Protein AF-A0A561VCL6-F1 (afdb_monomer_lite)

Organism: Actinoplanes teichomyceticus (NCBI:txid1867)

pLDDT: mean 82.69, std 15.01, range [28.58, 97.75]

Foldseek 3Di:
DALVVVLVVVPDDDLQLSLLLLVLVLCQPVLLVQLLQVVVCLQVVLQDNDWRKDAFDDDPPPHAGIFTDDVNQTAEGEHEDEADDQDPCRLQVVVLVRLQVSCVPPPVPRLRSHEYEYEYAPVCQVVVVVSNCVRQVWDWD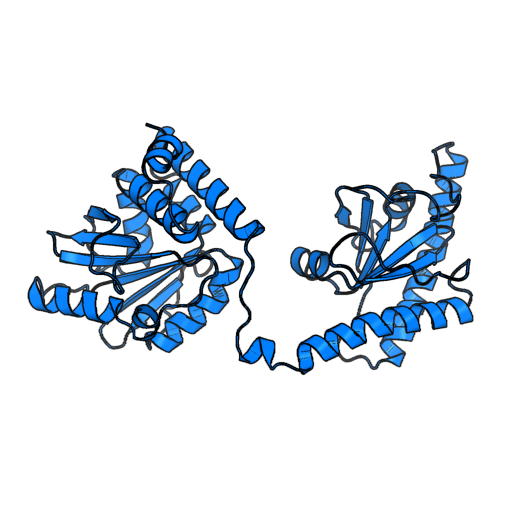PHPCCPAKTWTAHPVGHIYIYGYLVSSLVSRLVRDDPSSVNSSVVSSVSRVVCNVPDDHDADPCRVPDPPVVVVVVLVQVLLVVLLVVLVVVCQFVDRWDLDAPPPPPWGHTWTHFLNDTWGWTQDPPCCVVPVQARTKTWDLAQLQLCCQLCVVQCWDDDPRHIMGHQDADPPDDSVRRSVVSSVVSSVRNNSSNVSLVVCVVVVHDRPDPPDPPDDDPDD

Radius of gyration: 27.13 Å; chains: 1; bounding box: 69×39×72 Å

Sequence (363 aa):
MPLLARLAAHTGGPQEKTGTDALGLVLEDPDAARAFTAALRTGFPELPEEIRFVTQRGSEGTRPDVLGLHHDREVLVVEGKFWAGLTEAQADGGYLRRLEREHRLRDPGHRCPGVLLWVCPPRRATQLWREVLRLSGAQEMPAADAVTWRFARTGAGQGVALVSWPALCATLEPAGGRELAEDVRQLKHFVDAVDRNAFVPWTVEQITDQETPRRQHELYRLTADVRERAQRRGVLDRAGKNAPSRAGSAVGCVVHLGGHWTAFQVSPALQAEYGVSPWWLRWWRGAGVAREALRRHGLVELRDGCAVPVPLRAGATRDQVIEETVEWFAGLAPLLRAARAERARRGAAVADDEDAETDRAGD

Secondary structure (DSSP, 8-state):
--HHHHHHTT-SS-HHHHHHHHHHHHTTSHHHHHHHHHHHHTT-TTS-S--EEEES-S-TTS--SEEEEETTEEEEEEEE-SSSPPPHHHHTTHHHHHHHHHHHHH-TT-S---EEEEEE-HHHHHHHHHHHHHHHTPEEP--TTTTTEEEEE-TTS-EEEEEEHHHHHHHHTTSS-HHHHHHHHHHHHHHHHHHHH---PPPHHHHH-SHHHHHHHHHHHHHHHHHHHHHHTT-SSBPPP-----SSS-EEEEEEETTEEEEEEE-HHHHHHH-S-SEEEEESTTHHHHHHHHGGGT-EEETTEEEEEPP--TT--HHHHHHHHHHHHHHHHHHHHHHHHHHHHTT--------TTSS----

Structure (mmCIF, N/CA/C/O backbone):
data_AF-A0A561VCL6-F1
#
_entry.id   AF-A0A561VCL6-F1
#
loop_
_atom_site.group_PDB
_atom_site.id
_atom_site.type_symbol
_atom_site.label_atom_id
_atom_site.label_alt_id
_atom_site.label_comp_id
_atom_site.label_asym_id
_atom_site.label_entity_id
_atom_site.label_seq_id
_atom_site.pdbx_PDB_ins_code
_atom_site.Cartn_x
_atom_site.Cartn_y
_atom_site.Cartn_z
_atom_site.occupancy
_atom_site.B_iso_or_equiv
_atom_site.auth_seq_id
_atom_site.auth_comp_id
_atom_site.auth_asym_id
_atom_site.auth_atom_id
_atom_site.pdbx_PDB_model_num
ATOM 1 N N . MET A 1 1 ? 10.132 -1.541 30.685 1.00 51.72 1 MET A N 1
ATOM 2 C CA . MET A 1 1 ? 10.669 -2.880 30.328 1.00 51.72 1 MET A CA 1
ATOM 3 C C . MET A 1 1 ? 10.380 -3.080 28.845 1.00 51.72 1 MET A C 1
ATOM 5 O O . MET A 1 1 ? 9.213 -2.958 28.498 1.00 51.72 1 MET A O 1
ATOM 9 N N . PRO A 1 2 ? 11.380 -3.335 27.982 1.00 67.56 2 PRO A N 1
ATOM 10 C CA . PRO A 1 2 ? 11.247 -3.141 26.532 1.00 67.56 2 PRO A CA 1
ATOM 11 C C . PRO A 1 2 ? 10.180 -4.045 25.897 1.00 67.56 2 PRO A C 1
ATOM 13 O O . PRO A 1 2 ? 10.075 -5.221 26.263 1.00 67.56 2 PRO A O 1
ATOM 16 N N . LEU A 1 3 ? 9.432 -3.521 24.919 1.00 74.06 3 LEU A N 1
ATOM 17 C CA . LEU A 1 3 ? 8.333 -4.206 24.222 1.00 74.06 3 LEU A CA 1
ATOM 18 C C . LEU A 1 3 ? 8.701 -5.625 23.758 1.00 74.06 3 LEU A C 1
ATOM 20 O O . LEU A 1 3 ? 7.941 -6.568 23.978 1.00 74.06 3 LEU A O 1
ATOM 24 N N . LEU A 1 4 ? 9.893 -5.811 23.187 1.00 67.69 4 LEU A N 1
ATOM 25 C CA . LEU A 1 4 ? 10.378 -7.127 22.749 1.00 67.69 4 LEU A CA 1
ATOM 26 C C . LEU A 1 4 ? 10.467 -8.164 23.881 1.00 67.69 4 LEU A C 1
ATOM 28 O O . LEU A 1 4 ? 10.151 -9.332 23.661 1.00 67.69 4 LEU A O 1
ATOM 32 N N . ALA A 1 5 ? 10.847 -7.758 25.096 1.00 55.28 5 ALA A N 1
ATOM 33 C CA . ALA A 1 5 ? 10.900 -8.663 26.247 1.00 55.28 5 ALA A CA 1
ATOM 34 C C . ALA A 1 5 ? 9.493 -9.087 26.692 1.00 55.28 5 ALA A C 1
ATOM 36 O O . ALA A 1 5 ? 9.282 -10.234 27.086 1.00 55.28 5 ALA A O 1
ATOM 37 N N . ARG A 1 6 ? 8.512 -8.183 26.576 1.00 63.00 6 ARG A N 1
ATOM 38 C CA . ARG A 1 6 ? 7.102 -8.488 26.846 1.00 63.00 6 ARG A CA 1
ATOM 39 C C . ARG A 1 6 ? 6.522 -9.423 25.784 1.00 63.00 6 ARG A C 1
ATOM 41 O O . ARG A 1 6 ? 5.820 -10.367 26.133 1.00 63.00 6 ARG A O 1
ATOM 48 N N . LEU A 1 7 ? 6.859 -9.213 24.511 1.00 66.19 7 LEU A N 1
ATOM 49 C CA . LEU A 1 7 ? 6.414 -10.067 23.406 1.00 66.19 7 LEU A CA 1
ATOM 50 C C . LEU A 1 7 ? 7.015 -11.473 23.462 1.00 66.19 7 LEU A C 1
ATOM 52 O O . LEU A 1 7 ? 6.293 -12.432 23.217 1.00 66.19 7 LEU A O 1
ATOM 56 N N . ALA A 1 8 ? 8.287 -11.620 23.849 1.00 56.03 8 ALA A N 1
ATOM 57 C CA . ALA A 1 8 ? 8.941 -12.926 23.994 1.00 56.03 8 ALA A CA 1
ATOM 58 C C . ALA A 1 8 ? 8.248 -13.848 25.019 1.00 56.03 8 ALA A C 1
ATOM 60 O O . ALA A 1 8 ? 8.291 -15.067 24.885 1.00 56.03 8 ALA A O 1
ATOM 61 N N . ALA A 1 9 ? 7.557 -13.283 26.014 1.00 52.47 9 ALA A N 1
ATOM 62 C CA . ALA A 1 9 ? 6.734 -14.049 26.953 1.00 52.47 9 ALA A CA 1
ATOM 63 C C . ALA A 1 9 ? 5.391 -14.533 26.356 1.00 52.47 9 ALA A C 1
ATOM 65 O O . ALA A 1 9 ? 4.716 -15.359 26.964 1.00 52.47 9 ALA A O 1
ATOM 66 N N . HIS A 1 10 ? 5.006 -14.027 25.179 1.00 51.09 10 HIS A N 1
ATOM 67 C CA . HIS A 1 10 ? 3.720 -14.270 24.511 1.00 51.09 10 HIS A CA 1
ATOM 68 C C . HIS A 1 10 ? 3.878 -14.941 23.127 1.00 51.09 10 HIS A C 1
ATOM 70 O O . HIS A 1 10 ? 2.891 -15.163 22.424 1.00 51.09 10 HIS A O 1
ATOM 76 N N . THR A 1 11 ? 5.103 -15.281 22.704 1.00 43.72 11 THR A N 1
ATOM 77 C CA . THR A 1 11 ? 5.370 -15.859 21.377 1.00 43.72 11 THR A CA 1
ATOM 78 C C . THR A 1 11 ? 4.914 -17.317 21.253 1.00 43.72 11 THR A C 1
ATOM 80 O O . THR A 1 11 ? 5.447 -18.204 21.915 1.00 43.72 11 THR A O 1
ATOM 83 N N . GLY A 1 12 ? 3.970 -17.559 20.336 1.00 43.84 12 GLY A N 1
ATOM 84 C CA . GLY A 1 12 ? 3.540 -18.893 19.885 1.00 43.84 12 GLY A CA 1
ATOM 85 C C . GLY A 1 12 ? 2.396 -18.896 18.854 1.00 43.84 12 GLY A C 1
ATOM 86 O O . GLY A 1 12 ? 1.826 -19.950 18.587 1.00 43.84 12 GLY A O 1
ATOM 87 N N . GLY A 1 13 ? 2.023 -17.736 18.294 1.00 50.91 13 GLY A N 1
ATOM 88 C CA . GLY A 1 13 ? 0.837 -17.570 17.445 1.00 50.91 13 GLY A CA 1
ATOM 89 C C . GLY A 1 13 ? 1.105 -16.884 16.094 1.00 50.91 13 GLY A C 1
ATOM 90 O O . GLY A 1 13 ? 2.233 -16.475 15.823 1.00 50.91 13 GLY A O 1
ATOM 91 N N . PRO A 1 14 ? 0.073 -16.755 15.236 1.00 57.38 14 PRO A N 1
ATOM 92 C CA . PRO A 1 14 ? 0.160 -16.078 13.939 1.00 57.38 14 PRO A CA 1
ATOM 93 C C . PRO A 1 14 ? 0.672 -14.635 14.059 1.00 57.38 14 PRO A C 1
ATOM 95 O O . PRO A 1 14 ? 0.258 -13.914 14.964 1.00 57.38 14 PRO A O 1
ATOM 98 N N . GLN A 1 15 ? 1.500 -14.197 13.102 1.00 58.81 15 GLN A N 1
ATOM 99 C CA . GLN A 1 15 ? 2.128 -12.862 13.066 1.00 58.81 15 GLN A CA 1
ATOM 100 C C . GLN A 1 15 ? 1.128 -11.701 13.215 1.00 58.81 15 GLN A C 1
ATOM 102 O O . GLN A 1 15 ? 1.476 -10.667 13.783 1.00 58.81 15 GLN A O 1
ATOM 107 N N . GLU A 1 16 ? -0.115 -11.884 12.747 1.00 56.94 16 GLU A N 1
ATOM 108 C CA . GLU A 1 16 ? -1.187 -10.891 12.894 1.00 56.94 16 GLU A CA 1
ATOM 109 C C . GLU A 1 16 ? -1.499 -10.592 14.364 1.00 56.94 16 GLU A C 1
ATOM 111 O O . GLU A 1 16 ? -1.581 -9.425 14.741 1.00 56.94 16 GLU A O 1
ATOM 116 N N . LYS A 1 17 ? -1.569 -11.634 15.204 1.00 68.56 17 LYS A N 1
ATOM 117 C CA . LYS A 1 17 ? -1.837 -11.496 16.643 1.00 68.56 17 LYS A CA 1
ATOM 118 C C . LYS A 1 17 ? -0.686 -10.801 17.361 1.00 68.56 17 LYS A C 1
ATOM 120 O O . LYS A 1 17 ? -0.911 -9.985 18.240 1.00 68.56 17 LYS A O 1
ATOM 125 N N . THR A 1 18 ? 0.552 -11.056 16.938 1.00 73.19 18 THR A N 1
ATOM 126 C CA . THR A 1 18 ? 1.739 -10.438 17.546 1.00 73.19 18 THR A CA 1
ATOM 127 C C . THR A 1 18 ? 1.758 -8.915 17.379 1.00 73.19 18 THR A C 1
ATOM 129 O O . THR A 1 18 ? 2.187 -8.213 18.292 1.00 73.19 18 THR A O 1
ATOM 132 N N . GLY A 1 19 ? 1.273 -8.385 16.249 1.00 81.69 19 GLY A N 1
ATOM 133 C CA . GLY A 1 19 ? 1.232 -6.937 16.011 1.00 81.69 19 GLY A CA 1
ATOM 134 C C . GLY A 1 19 ? 0.215 -6.211 16.893 1.00 81.69 19 GLY A C 1
ATOM 135 O O . GLY A 1 19 ? 0.510 -5.152 17.446 1.00 81.69 19 GLY A O 1
ATOM 136 N N . THR A 1 20 ? -0.978 -6.777 17.064 1.00 82.00 20 THR A N 1
ATOM 137 C CA . THR A 1 20 ? -2.018 -6.168 17.900 1.00 82.00 20 THR A CA 1
ATOM 138 C C . THR A 1 20 ? -1.873 -6.466 19.384 1.00 82.00 20 THR A C 1
ATOM 140 O O . THR A 1 20 ? -2.197 -5.595 20.190 1.00 82.00 20 THR A O 1
ATOM 143 N N . ASP A 1 21 ? -1.283 -7.601 19.762 1.00 83.56 21 ASP A N 1
ATOM 144 C CA . ASP A 1 21 ? -0.821 -7.829 21.133 1.00 83.56 21 ASP A CA 1
ATOM 145 C C . ASP A 1 21 ? 0.206 -6.752 21.522 1.00 83.56 21 ASP A C 1
ATOM 147 O O . ASP A 1 21 ? 0.073 -6.119 22.567 1.00 83.56 21 ASP A O 1
ATOM 151 N N . ALA A 1 22 ? 1.179 -6.466 20.646 1.00 87.81 22 ALA A N 1
ATOM 152 C CA . ALA A 1 22 ? 2.159 -5.400 20.855 1.00 87.81 22 ALA A CA 1
ATOM 153 C C . ALA A 1 22 ? 1.510 -4.014 20.998 1.00 87.81 22 ALA A C 1
ATOM 155 O O . ALA A 1 22 ? 1.885 -3.257 21.893 1.00 87.81 22 ALA A O 1
ATOM 156 N N . LEU A 1 23 ? 0.512 -3.695 20.166 1.00 91.62 23 LEU A N 1
ATOM 157 C CA . LEU A 1 23 ? -0.275 -2.467 20.314 1.00 91.62 23 LEU A CA 1
ATOM 158 C C . LEU A 1 23 ? -0.965 -2.403 21.681 1.00 91.62 23 LEU A C 1
ATOM 160 O O . LEU A 1 23 ? -0.932 -1.364 22.330 1.00 91.62 23 LEU A O 1
ATOM 164 N N . GLY A 1 24 ? -1.556 -3.505 22.139 1.00 90.06 24 GLY A N 1
ATOM 165 C CA . GLY A 1 24 ? -2.173 -3.573 23.458 1.00 90.06 24 GLY A CA 1
ATOM 166 C C . GLY A 1 24 ? -1.198 -3.256 24.593 1.00 90.06 24 GLY A C 1
ATOM 167 O O . GLY A 1 24 ? -1.555 -2.499 25.488 1.00 90.06 24 GLY A O 1
ATOM 168 N N . LEU A 1 25 ? 0.041 -3.758 24.517 1.00 89.50 25 LEU A N 1
ATOM 169 C CA . LEU A 1 25 ? 1.095 -3.456 25.496 1.00 89.50 25 LEU A CA 1
ATOM 170 C C . LEU A 1 25 ? 1.507 -1.977 25.464 1.00 89.50 25 LEU A C 1
ATOM 172 O O . LEU A 1 25 ? 1.740 -1.393 26.518 1.00 89.50 25 LEU A O 1
ATOM 176 N N . VAL A 1 26 ? 1.581 -1.371 24.273 1.00 93.56 26 VAL A N 1
ATOM 177 C CA . VAL A 1 26 ? 1.852 0.069 24.108 1.00 93.56 26 VAL A CA 1
ATOM 178 C C . VAL A 1 26 ? 0.728 0.909 24.723 1.00 93.56 26 VAL A C 1
ATOM 180 O O . VAL A 1 26 ? 0.997 1.912 25.372 1.00 93.56 26 VAL A O 1
ATOM 183 N N . LEU A 1 27 ? -0.529 0.489 24.565 1.00 94.81 27 LEU A N 1
ATOM 184 C CA . LEU A 1 27 ? -1.706 1.196 25.085 1.00 94.81 27 LEU A CA 1
ATOM 185 C C . LEU A 1 27 ? -1.928 1.033 26.598 1.00 94.81 27 LEU A C 1
ATOM 187 O O . LEU A 1 27 ? -2.864 1.623 27.138 1.00 94.81 27 LEU A O 1
ATOM 191 N N . GLU A 1 28 ? -1.094 0.263 27.298 1.00 91.62 28 GLU A N 1
ATOM 192 C CA . GLU A 1 28 ? -1.047 0.304 28.764 1.00 91.62 28 GLU A CA 1
ATOM 193 C C . GLU A 1 28 ? -0.388 1.588 29.283 1.00 91.62 28 GLU A C 1
ATOM 195 O O . GLU A 1 28 ? -0.645 1.989 30.420 1.00 91.62 28 GLU A O 1
ATOM 200 N N . ASP A 1 29 ? 0.442 2.240 28.461 1.00 93.44 29 ASP A N 1
ATOM 201 C CA . ASP A 1 29 ? 0.998 3.547 28.779 1.00 93.44 29 ASP A CA 1
ATOM 202 C C . ASP A 1 29 ? -0.113 4.622 28.718 1.00 93.44 29 ASP A C 1
ATOM 204 O O . ASP A 1 29 ? -0.794 4.755 27.692 1.00 93.44 29 ASP A O 1
ATOM 208 N N . PRO A 1 30 ? -0.327 5.413 29.790 1.00 93.75 30 PRO A N 1
ATOM 209 C CA . PRO A 1 30 ? -1.394 6.410 29.830 1.00 93.75 30 PRO A CA 1
ATOM 210 C C . PRO A 1 30 ? -1.277 7.511 28.768 1.00 93.75 30 PRO A C 1
ATOM 212 O O . PRO A 1 30 ? -2.305 8.027 28.325 1.00 93.75 30 PRO A O 1
ATOM 215 N N . ASP A 1 31 ? -0.062 7.897 28.373 1.00 95.19 31 ASP A N 1
ATOM 216 C CA . ASP A 1 31 ? 0.156 8.898 27.326 1.00 95.19 31 ASP A CA 1
ATOM 217 C C . ASP A 1 31 ? -0.247 8.338 25.959 1.00 95.19 31 ASP A C 1
ATOM 219 O O . ASP A 1 31 ? -0.990 8.984 25.212 1.00 95.19 31 ASP A O 1
ATOM 223 N N . ALA A 1 32 ? 0.153 7.097 25.668 1.00 95.50 32 ALA A N 1
ATOM 224 C CA . ALA A 1 32 ? -0.251 6.398 24.451 1.00 95.50 32 ALA A CA 1
ATOM 225 C C . ALA A 1 32 ? -1.774 6.215 24.383 1.00 95.50 32 ALA A C 1
ATOM 227 O O . ALA A 1 32 ? -2.391 6.527 23.363 1.00 95.50 32 ALA A O 1
ATOM 228 N N . ALA A 1 33 ? -2.394 5.763 25.478 1.00 96.00 33 ALA A N 1
ATOM 229 C CA . ALA A 1 33 ? -3.839 5.575 25.586 1.00 96.00 33 ALA A CA 1
ATOM 230 C C . ALA A 1 33 ? -4.618 6.881 25.343 1.00 96.00 33 ALA A C 1
ATOM 232 O O . ALA A 1 33 ? -5.617 6.888 24.613 1.00 96.00 33 ALA A O 1
ATOM 233 N N . ARG A 1 34 ? -4.146 8.002 25.911 1.00 95.44 34 ARG A N 1
ATOM 234 C CA . ARG A 1 34 ? -4.738 9.331 25.691 1.00 95.44 34 ARG A CA 1
ATOM 235 C C . ARG A 1 34 ? -4.595 9.789 24.246 1.00 95.44 34 ARG A C 1
ATOM 237 O O . ARG A 1 34 ? -5.589 10.204 23.658 1.00 95.44 34 ARG A O 1
ATOM 244 N N . ALA A 1 35 ? -3.401 9.693 23.662 1.00 95.38 35 AL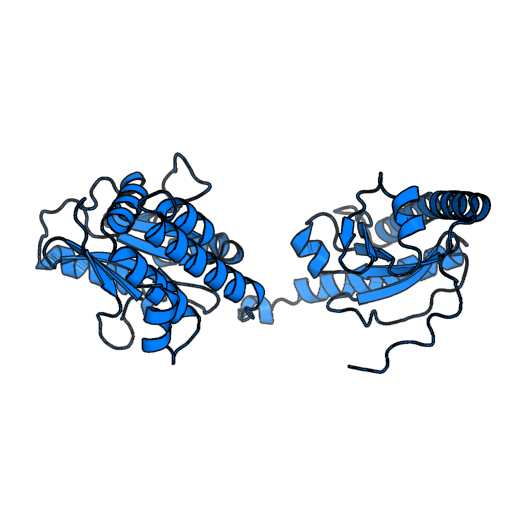A A N 1
ATOM 245 C CA . ALA A 1 35 ? -3.166 10.099 22.275 1.00 95.38 35 ALA A CA 1
ATOM 246 C C . ALA A 1 35 ? -3.993 9.266 21.285 1.00 95.38 35 ALA A C 1
ATOM 248 O O . ALA A 1 35 ? -4.625 9.812 20.379 1.00 95.38 35 ALA A O 1
ATOM 249 N N . PHE A 1 36 ? -4.062 7.953 21.508 1.00 95.88 36 PHE A N 1
ATOM 250 C CA . PHE A 1 36 ? -4.903 7.041 20.740 1.00 95.88 36 PHE A CA 1
ATOM 251 C C . PHE A 1 36 ? -6.384 7.440 20.798 1.00 95.88 36 PHE A C 1
ATOM 253 O O . PHE A 1 36 ? -7.060 7.548 19.772 1.00 95.88 36 PHE A O 1
ATOM 260 N N . THR A 1 37 ? -6.891 7.692 22.006 1.00 95.94 37 THR A N 1
ATOM 261 C CA . THR A 1 37 ? -8.293 8.065 22.230 1.00 95.94 37 THR A CA 1
ATOM 262 C C . THR A 1 37 ? -8.607 9.436 21.631 1.00 95.94 37 THR A C 1
ATOM 264 O O . THR A 1 37 ? -9.643 9.603 20.987 1.00 95.94 37 THR A O 1
ATOM 267 N N . ALA A 1 38 ? -7.696 10.403 21.764 1.00 94.44 38 ALA A N 1
ATOM 268 C CA . ALA A 1 38 ? -7.826 11.728 21.166 1.00 94.44 38 ALA A CA 1
ATOM 269 C C . ALA A 1 38 ? -7.920 11.660 19.634 1.00 94.44 38 ALA A C 1
ATOM 271 O O . ALA A 1 38 ? -8.778 12.320 19.047 1.00 94.44 38 ALA A O 1
ATOM 272 N N . ALA A 1 39 ? -7.109 10.814 18.990 1.00 93.81 39 ALA A N 1
ATOM 273 C CA . ALA A 1 39 ? -7.168 10.614 17.544 1.00 93.81 39 ALA A CA 1
ATOM 274 C C . ALA A 1 39 ? -8.527 10.055 17.093 1.00 93.81 39 ALA A C 1
ATOM 276 O O . ALA A 1 39 ? -9.126 10.583 16.157 1.00 93.81 39 ALA A O 1
ATOM 277 N N . LEU A 1 40 ? -9.075 9.058 17.795 1.00 94.19 40 LEU A N 1
ATOM 278 C CA . LEU A 1 40 ? -10.418 8.534 17.509 1.00 94.19 40 LEU A CA 1
ATOM 279 C C . LEU A 1 40 ? -11.525 9.572 17.735 1.00 94.19 40 LEU A C 1
ATOM 281 O O . LEU A 1 40 ? -12.482 9.634 16.959 1.00 94.19 40 LEU A O 1
ATOM 285 N N . ARG A 1 41 ? -11.392 10.411 18.768 1.00 94.12 41 ARG A N 1
ATOM 286 C CA . ARG A 1 41 ? -12.363 11.466 19.100 1.00 94.12 41 ARG A CA 1
ATOM 287 C C . ARG A 1 41 ? -12.467 12.559 18.034 1.00 94.12 41 ARG A C 1
ATOM 289 O O . ARG A 1 41 ? -13.474 13.258 18.009 1.00 94.12 41 ARG A O 1
ATOM 296 N N . THR A 1 42 ? -11.505 12.667 17.113 1.00 92.38 42 THR A N 1
ATOM 297 C CA . THR A 1 42 ? -11.629 13.557 15.943 1.00 92.38 42 THR A CA 1
ATOM 298 C C . THR A 1 42 ? -12.793 13.157 15.025 1.00 92.38 42 THR A C 1
ATOM 300 O O . THR A 1 42 ? -13.467 14.030 14.482 1.00 92.38 42 THR A O 1
ATOM 303 N N . GLY A 1 43 ? -13.071 11.853 14.891 1.00 91.56 43 GLY A N 1
ATOM 304 C CA . GLY A 1 43 ? -14.228 11.322 14.157 1.00 91.56 43 GLY A CA 1
ATOM 305 C C . GLY A 1 43 ? -15.431 11.004 15.051 1.00 91.56 43 GLY A C 1
ATOM 306 O O . GLY A 1 43 ? -16.583 11.097 14.612 1.00 91.56 43 GLY A O 1
ATOM 307 N N . PHE A 1 44 ? -15.180 10.672 16.321 1.00 93.50 44 PHE A N 1
ATOM 308 C CA . PHE A 1 44 ? -16.204 10.283 17.296 1.00 93.50 44 PHE A CA 1
ATOM 309 C C . PHE A 1 44 ? -16.111 11.107 18.594 1.00 93.50 44 PHE A C 1
ATOM 311 O O . PHE A 1 44 ? -15.696 10.574 19.627 1.00 93.50 44 PHE A O 1
ATOM 318 N N . PRO A 1 45 ? -16.497 12.399 18.589 1.00 93.25 45 PRO A N 1
ATOM 319 C CA . PRO A 1 45 ? -16.418 13.271 19.770 1.00 93.25 45 PRO A CA 1
ATOM 320 C C . PRO A 1 45 ? -17.221 12.781 20.984 1.00 93.25 45 PRO A C 1
ATOM 322 O O . PRO A 1 45 ? -17.020 13.245 22.104 1.00 93.25 45 PRO A O 1
ATOM 325 N N . GLU A 1 46 ? -18.157 11.860 20.780 1.00 93.50 46 GLU A N 1
ATOM 326 C CA . GLU A 1 46 ? -18.949 11.225 21.827 1.00 93.50 46 GLU A CA 1
ATOM 327 C C . GLU A 1 46 ? -18.244 10.054 22.533 1.00 93.50 46 GLU A C 1
ATOM 329 O O . GLU A 1 46 ? -18.737 9.586 23.559 1.00 93.50 46 GLU A O 1
ATOM 334 N N . LEU A 1 47 ? -17.132 9.548 21.989 1.00 94.50 47 LEU A N 1
ATOM 335 C CA . LEU A 1 47 ? -16.367 8.447 22.579 1.00 94.50 47 LEU A CA 1
ATOM 336 C C . LEU A 1 47 ? -15.757 8.892 23.923 1.00 94.50 47 LEU A C 1
ATOM 338 O O . LEU A 1 47 ? -15.171 9.968 23.949 1.00 94.50 47 LEU A O 1
ATOM 342 N N . PRO A 1 48 ? -15.832 8.122 25.023 1.00 93.50 48 PRO A N 1
ATOM 343 C CA . PRO A 1 48 ? -15.302 8.562 26.318 1.00 93.50 48 PRO A CA 1
ATOM 344 C C . PRO A 1 48 ? -13.816 8.952 26.282 1.00 93.50 48 PRO A C 1
ATOM 346 O O . PRO A 1 48 ? -13.043 8.384 25.516 1.00 93.50 48 PRO A O 1
ATOM 349 N N . GLU A 1 49 ? -13.415 9.912 27.119 1.00 90.31 49 GLU A N 1
ATOM 350 C CA . GLU A 1 49 ? -12.013 10.361 27.216 1.00 90.31 49 GLU A CA 1
ATOM 351 C C . GLU A 1 49 ? -11.137 9.359 27.969 1.00 90.31 49 GLU A C 1
ATOM 353 O O . GLU A 1 49 ? -9.993 9.112 27.592 1.00 90.31 49 GLU A O 1
ATOM 358 N N . GLU A 1 50 ? -11.696 8.750 29.014 1.00 91.94 50 GLU A N 1
ATOM 359 C CA . GLU A 1 50 ? -11.021 7.748 29.828 1.00 91.94 50 GLU A CA 1
ATOM 360 C C . GLU A 1 50 ? -11.387 6.346 29.340 1.00 91.94 50 GLU A C 1
ATOM 362 O O . GLU A 1 50 ? -12.446 5.800 29.674 1.00 91.94 50 GLU A O 1
ATOM 367 N N . ILE A 1 51 ? -10.494 5.767 28.537 1.00 94.81 51 ILE A N 1
ATOM 368 C CA . ILE A 1 51 ? -10.605 4.402 28.026 1.00 94.81 51 ILE A CA 1
ATOM 369 C C . ILE A 1 51 ? -9.426 3.578 28.530 1.00 94.81 51 ILE A C 1
ATOM 371 O O . ILE A 1 51 ? -8.265 3.913 28.307 1.00 94.81 51 ILE A O 1
ATOM 375 N N . ARG A 1 52 ? -9.737 2.456 29.180 1.00 94.00 52 ARG A N 1
ATOM 376 C CA . ARG A 1 52 ? -8.760 1.436 29.558 1.00 94.00 52 ARG A CA 1
ATOM 377 C C . ARG A 1 52 ? -8.667 0.386 28.463 1.00 94.00 52 ARG A C 1
ATOM 379 O O . ARG A 1 52 ? -9.680 -0.213 28.104 1.00 94.00 52 ARG A O 1
ATOM 386 N N . PHE A 1 53 ? -7.458 0.115 27.990 1.00 93.56 53 PHE A N 1
ATOM 387 C CA . PHE A 1 53 ? -7.221 -0.895 26.967 1.00 93.56 53 PHE A CA 1
ATOM 388 C C . PHE A 1 53 ? -6.907 -2.254 27.589 1.00 93.56 53 PHE A C 1
ATOM 390 O O . PHE A 1 53 ? -6.172 -2.351 28.570 1.00 93.56 53 PHE A O 1
ATOM 397 N N . VAL A 1 54 ? -7.498 -3.310 27.035 1.00 89.75 54 VAL A N 1
ATOM 398 C CA . VAL A 1 54 ? -7.208 -4.697 27.410 1.00 89.75 54 VAL A CA 1
ATOM 399 C C . VAL A 1 54 ? -7.075 -5.547 26.156 1.00 89.75 54 VAL A C 1
ATOM 401 O O . VAL A 1 54 ? -7.888 -5.442 25.238 1.00 89.75 54 VAL A O 1
ATOM 404 N N . THR A 1 55 ? -6.071 -6.413 26.114 1.00 84.56 55 THR A N 1
ATOM 405 C CA . THR A 1 55 ? -5.941 -7.413 25.053 1.00 84.56 55 THR A CA 1
ATOM 406 C C . THR A 1 55 ? -6.837 -8.611 25.344 1.00 84.56 55 THR A C 1
ATOM 408 O O . THR A 1 55 ? -7.168 -8.918 26.495 1.00 84.56 55 THR A O 1
ATOM 411 N N . GLN A 1 56 ? -7.188 -9.357 24.295 1.00 65.50 56 GLN A N 1
ATOM 412 C CA . GLN A 1 56 ? -7.445 -10.786 24.446 1.00 65.50 56 GLN A CA 1
ATOM 413 C C . GLN A 1 56 ? -8.649 -11.183 25.350 1.00 65.50 56 GLN A C 1
ATOM 415 O O . GLN A 1 56 ? -8.642 -12.260 25.953 1.00 65.50 56 GLN A O 1
ATOM 420 N N . ARG A 1 57 ? -9.750 -10.414 25.388 1.00 61.00 57 ARG A N 1
ATOM 421 C CA . ARG A 1 57 ? -10.999 -10.784 26.109 1.00 61.00 57 ARG A CA 1
ATOM 422 C C . ARG A 1 57 ? -12.161 -11.193 25.180 1.00 61.00 57 ARG A C 1
ATOM 424 O O . ARG A 1 57 ? -12.720 -10.371 24.454 1.00 61.00 57 ARG A O 1
ATOM 431 N N . GLY A 1 58 ? -12.597 -12.455 25.258 1.00 56.72 58 GLY A N 1
ATOM 432 C CA . GLY A 1 58 ? -13.776 -12.990 24.550 1.00 56.72 58 GLY A CA 1
ATOM 433 C C . GLY A 1 58 ? -13.741 -14.517 24.382 1.00 56.72 58 GLY A C 1
ATOM 434 O O . GLY A 1 58 ? -12.733 -15.142 24.700 1.00 56.72 58 GLY A O 1
ATOM 435 N N . SER A 1 59 ? -14.831 -15.110 23.885 1.00 51.47 59 SER A N 1
ATOM 436 C CA . SER A 1 59 ? -14.909 -16.530 23.497 1.00 51.47 59 SER A CA 1
ATOM 437 C C . SER A 1 59 ? -14.269 -16.787 22.127 1.00 51.47 59 SER A C 1
ATOM 439 O O . SER A 1 59 ? -14.119 -15.859 21.325 1.00 51.47 59 SER A O 1
ATOM 441 N N . GLU A 1 60 ? -13.912 -18.044 21.837 1.00 50.94 60 GLU A N 1
ATOM 442 C CA . GLU A 1 60 ? -13.433 -18.442 20.506 1.00 50.94 60 GLU A CA 1
ATOM 443 C C . GLU A 1 60 ? -14.427 -18.008 19.412 1.00 50.94 60 GLU A C 1
ATOM 445 O O . GLU A 1 60 ? -15.639 -18.135 19.571 1.00 50.94 60 GLU A O 1
ATOM 450 N N . GLY A 1 61 ? -13.911 -17.415 18.330 1.00 51.16 61 GLY A N 1
ATOM 451 C CA . GLY A 1 61 ? -14.699 -16.910 17.196 1.00 51.16 61 GLY A CA 1
ATOM 452 C C . GLY A 1 61 ? -15.058 -15.416 17.235 1.00 51.16 61 GLY A C 1
ATOM 453 O O . GLY A 1 61 ? -15.217 -14.820 16.176 1.00 51.16 61 GLY A O 1
ATOM 454 N N . THR A 1 62 ? -15.115 -14.769 18.407 1.00 60.69 62 THR A N 1
ATOM 455 C CA . THR A 1 62 ? -15.452 -13.328 18.540 1.00 60.69 62 THR A CA 1
ATOM 456 C C . THR A 1 62 ? -14.528 -12.582 19.505 1.00 60.69 62 THR A C 1
ATOM 458 O O . THR A 1 62 ? -14.952 -11.632 20.171 1.00 60.69 62 THR A O 1
ATOM 461 N N . ARG A 1 63 ? -13.288 -13.053 19.661 1.00 76.75 63 ARG A N 1
ATOM 462 C CA . ARG A 1 63 ? -12.280 -12.458 20.543 1.00 76.75 63 ARG A CA 1
ATOM 463 C C . ARG A 1 63 ? -11.547 -11.343 19.785 1.00 76.75 63 ARG A C 1
ATOM 465 O O . ARG A 1 63 ? -10.729 -11.681 18.937 1.00 76.75 63 ARG A O 1
ATOM 472 N N . PRO A 1 64 ? -11.838 -10.064 20.069 1.00 82.44 64 PRO A N 1
ATOM 473 C CA . PRO A 1 64 ? -11.105 -8.956 19.477 1.00 82.44 64 PRO A CA 1
ATOM 474 C C . PRO A 1 64 ? -9.670 -8.929 19.987 1.00 82.44 64 PRO A C 1
ATOM 476 O O . PRO A 1 64 ? -9.392 -9.385 21.104 1.00 82.44 64 PRO A O 1
ATOM 479 N N . ASP A 1 65 ? -8.790 -8.345 19.183 1.00 86.94 65 ASP A N 1
ATOM 480 C CA . ASP A 1 65 ? -7.386 -8.211 19.546 1.00 86.94 65 ASP A CA 1
ATOM 481 C C . ASP A 1 65 ? -7.206 -7.270 20.747 1.00 86.94 65 ASP A C 1
ATOM 483 O O . ASP A 1 65 ? -6.609 -7.652 21.758 1.00 86.94 65 ASP A O 1
ATOM 487 N N . VAL A 1 66 ? -7.790 -6.065 20.672 1.00 91.38 66 VAL A N 1
ATOM 488 C CA . VAL A 1 66 ? -7.790 -5.077 21.762 1.00 91.38 66 VAL A CA 1
ATOM 489 C C . VAL A 1 66 ? -9.203 -4.524 21.984 1.00 91.38 66 VAL A C 1
ATOM 491 O O . VAL A 1 66 ? -9.946 -4.239 21.046 1.00 91.38 66 VAL A O 1
ATOM 494 N N . LEU A 1 67 ? -9.580 -4.354 23.250 1.00 93.12 67 LEU A N 1
ATOM 495 C CA . LEU A 1 67 ? -10.818 -3.710 23.688 1.00 93.12 67 LEU A CA 1
ATOM 496 C C . LEU A 1 67 ? -10.511 -2.425 24.440 1.00 93.12 67 LEU A C 1
ATOM 498 O O . LEU A 1 67 ? -9.643 -2.412 25.309 1.00 93.12 67 LEU A O 1
ATOM 502 N N . GLY A 1 68 ? -11.288 -1.384 24.165 1.00 94.50 68 GLY A N 1
ATOM 503 C CA . GLY A 1 68 ? -11.370 -0.192 24.996 1.00 94.50 68 GLY A CA 1
ATOM 504 C C . GLY A 1 68 ? -12.587 -0.255 25.914 1.00 94.50 68 GLY A C 1
ATOM 505 O O . GLY A 1 68 ? -13.724 -0.432 25.461 1.00 94.50 68 GLY A O 1
ATOM 506 N N . LEU A 1 69 ? -12.334 -0.100 27.209 1.00 93.69 69 LEU A N 1
ATOM 507 C CA . LEU A 1 69 ? -13.324 -0.142 28.274 1.00 93.69 69 LEU A CA 1
ATOM 508 C C . LEU A 1 69 ? -13.500 1.238 28.903 1.00 93.69 69 LEU A C 1
ATOM 510 O O . LEU A 1 69 ? -12.522 1.863 29.304 1.00 93.69 69 LEU A O 1
ATOM 514 N N . HIS A 1 70 ? -14.747 1.658 29.076 1.00 92.56 70 HIS A N 1
ATOM 515 C CA . HIS A 1 70 ? -15.118 2.816 29.883 1.00 92.56 70 HIS A CA 1
ATOM 516 C C . HIS A 1 70 ? -16.066 2.350 30.989 1.00 92.56 70 HIS A C 1
ATOM 518 O O . HIS A 1 70 ? -17.105 1.770 30.687 1.00 92.56 70 HIS A O 1
ATOM 524 N N . HIS A 1 71 ? -15.684 2.516 32.260 1.00 89.19 71 HIS A N 1
ATOM 525 C CA . HIS A 1 71 ? -16.424 1.973 33.415 1.00 89.19 71 HIS A CA 1
ATOM 526 C C . HIS A 1 71 ? -16.847 0.493 33.235 1.00 89.19 71 HIS A C 1
ATOM 528 O O . HIS A 1 71 ? -17.995 0.118 33.454 1.00 89.19 71 HIS A O 1
ATOM 534 N N . ASP A 1 72 ? -15.914 -0.345 32.761 1.00 85.69 72 ASP A N 1
ATOM 535 C CA . ASP A 1 72 ? -16.106 -1.772 32.430 1.00 85.69 72 ASP A CA 1
ATOM 536 C C . ASP A 1 72 ? -17.153 -2.088 31.347 1.00 85.69 72 ASP A C 1
ATOM 538 O O . ASP A 1 72 ? -17.466 -3.255 31.101 1.00 85.69 72 ASP A O 1
ATOM 542 N N . ARG A 1 73 ? -17.660 -1.072 30.649 1.00 90.31 73 ARG A N 1
ATOM 543 C CA . ARG A 1 73 ? -18.420 -1.224 29.412 1.00 90.31 73 ARG A CA 1
ATOM 544 C C . ARG A 1 73 ? -17.475 -1.182 28.217 1.00 90.31 73 ARG A C 1
ATOM 546 O O . ARG A 1 73 ? -16.614 -0.312 28.120 1.00 90.31 73 ARG A O 1
ATOM 553 N N . GLU A 1 74 ? -17.679 -2.085 27.267 1.00 93.19 74 GLU A N 1
ATOM 554 C CA . GLU A 1 74 ? -16.963 -2.052 25.993 1.00 93.19 74 GLU A CA 1
ATOM 555 C C . GLU A 1 74 ? -17.480 -0.900 25.130 1.00 93.19 74 GLU A C 1
ATOM 557 O O . GLU A 1 74 ? -18.662 -0.839 24.781 1.00 93.19 74 GLU A O 1
ATOM 562 N N . VAL A 1 75 ? -16.585 0.029 24.804 1.00 94.94 75 VAL A N 1
ATOM 563 C CA . VAL A 1 75 ? -16.889 1.203 23.971 1.00 94.94 75 VAL A CA 1
ATOM 564 C C . VAL A 1 75 ? -16.080 1.220 22.680 1.00 94.94 75 VAL A C 1
ATOM 566 O O . VAL A 1 75 ? -16.439 1.928 21.741 1.00 94.94 75 VAL A O 1
ATOM 569 N N . LEU A 1 76 ? -15.022 0.414 22.605 1.00 95.44 76 LEU A N 1
ATOM 570 C CA . LEU A 1 76 ? -14.157 0.315 21.443 1.00 95.44 76 LEU A CA 1
ATOM 571 C C . LEU A 1 76 ? -13.705 -1.131 21.236 1.00 95.44 76 LEU A C 1
ATOM 573 O O . LEU A 1 76 ? -13.246 -1.789 22.167 1.00 95.44 76 LEU A O 1
ATOM 577 N N . VAL A 1 77 ? -13.783 -1.592 19.994 1.00 94.12 77 VAL A N 1
ATOM 578 C CA . VAL A 1 77 ? -13.131 -2.815 19.521 1.00 94.12 77 VAL A CA 1
ATOM 579 C C . VAL A 1 77 ? -12.046 -2.413 18.533 1.00 94.12 77 VAL A C 1
ATOM 581 O O . VAL A 1 77 ? -12.319 -1.640 17.618 1.00 94.12 77 VAL A O 1
ATOM 584 N N . VAL A 1 78 ? -10.837 -2.941 18.697 1.00 93.19 78 VAL A N 1
ATOM 585 C CA . VAL A 1 78 ? -9.723 -2.758 17.763 1.00 93.19 78 VAL A CA 1
ATOM 586 C C . VAL A 1 78 ? -9.324 -4.115 17.202 1.00 93.19 78 VAL A C 1
ATOM 588 O O . VAL A 1 78 ? -9.088 -5.062 17.954 1.00 93.19 78 VAL A O 1
ATOM 591 N N . GLU A 1 79 ? -9.233 -4.189 15.881 1.00 89.75 79 GLU A N 1
ATOM 592 C CA . GLU A 1 79 ? -8.899 -5.406 15.151 1.00 89.75 79 GLU A CA 1
ATOM 593 C C . GLU A 1 79 ? -7.747 -5.139 14.179 1.00 89.75 79 GLU A C 1
ATOM 595 O O . GLU A 1 79 ? -7.809 -4.234 13.337 1.00 89.75 79 GLU A O 1
ATOM 600 N N . GLY A 1 80 ? -6.691 -5.940 14.283 1.00 87.62 80 GLY A N 1
ATOM 601 C CA . GLY A 1 80 ? -5.571 -5.918 13.358 1.00 87.62 80 GLY A CA 1
ATOM 602 C C . GLY A 1 80 ? -5.844 -6.795 12.153 1.00 87.62 80 GLY A C 1
ATOM 603 O O . GLY A 1 80 ? -6.211 -7.960 12.280 1.00 87.62 80 GLY A O 1
ATOM 604 N N . LYS A 1 81 ? -5.616 -6.262 10.955 1.00 83.12 81 LYS A N 1
ATOM 605 C CA . LYS A 1 81 ? -5.682 -7.042 9.718 1.00 83.12 81 LYS A CA 1
ATOM 606 C C . LYS A 1 81 ? -4.472 -6.794 8.852 1.00 83.12 81 LYS A C 1
ATOM 608 O O . LYS A 1 81 ? -4.360 -5.742 8.228 1.00 83.12 81 LYS A O 1
ATOM 613 N N . PHE A 1 82 ? -3.597 -7.795 8.770 1.00 75.19 82 PHE A N 1
ATOM 614 C CA . PHE A 1 82 ? -2.471 -7.771 7.846 1.00 75.19 82 PHE A CA 1
ATOM 615 C C . PHE A 1 82 ? -2.908 -8.279 6.486 1.00 75.19 82 PHE A C 1
ATOM 617 O O . PHE A 1 82 ? -3.215 -7.465 5.628 1.00 75.19 82 PHE A O 1
ATOM 624 N N . TRP A 1 83 ? -3.050 -9.590 6.285 1.00 62.16 83 TRP A N 1
ATOM 625 C CA . TRP A 1 83 ? -3.294 -10.158 4.947 1.00 62.16 83 TRP A CA 1
ATOM 626 C C . TRP A 1 83 ? -4.324 -11.291 4.907 1.00 62.16 83 TRP A C 1
ATOM 628 O O . TRP A 1 83 ? -4.835 -11.593 3.832 1.00 62.16 83 TRP A O 1
ATOM 638 N N . ALA A 1 84 ? -4.734 -11.841 6.055 1.00 62.19 84 ALA A N 1
ATOM 639 C CA . ALA A 1 84 ? -5.850 -12.784 6.110 1.00 62.19 84 ALA A CA 1
ATOM 640 C C . ALA A 1 84 ? -7.187 -12.090 5.816 1.00 62.19 84 ALA A C 1
ATOM 642 O O . ALA A 1 84 ? -7.396 -10.956 6.254 1.00 62.19 84 ALA A O 1
ATOM 643 N N . GLY A 1 85 ? -8.106 -12.755 5.109 1.00 62.59 85 GLY A N 1
ATOM 644 C CA . GLY A 1 85 ? -9.478 -12.270 4.909 1.00 62.59 85 GLY A CA 1
ATOM 645 C C . GLY A 1 85 ? -10.220 -11.997 6.227 1.00 62.59 85 GLY A C 1
ATOM 646 O O . GLY A 1 85 ? -9.750 -12.335 7.320 1.00 62.59 85 GLY A O 1
ATOM 647 N N . LEU A 1 86 ? -11.386 -11.357 6.140 1.00 72.56 86 LEU A N 1
ATOM 648 C CA . LEU A 1 86 ? -12.278 -11.255 7.294 1.00 72.56 86 LEU A CA 1
ATOM 649 C C . LEU A 1 86 ? -12.811 -12.649 7.647 1.00 72.56 86 LEU A C 1
ATOM 651 O O . LEU A 1 86 ? -13.163 -13.425 6.761 1.00 72.56 86 LEU A O 1
ATOM 655 N N . THR A 1 87 ? -12.842 -12.986 8.937 1.00 68.75 87 THR A N 1
ATOM 656 C CA . THR A 1 87 ? -13.487 -14.226 9.395 1.00 68.75 87 THR A CA 1
ATOM 657 C C . THR A 1 87 ? -15.005 -14.102 9.259 1.00 68.75 87 THR A C 1
ATOM 659 O O . THR A 1 87 ? -15.523 -12.989 9.205 1.00 68.75 87 THR A O 1
ATOM 662 N N . GLU A 1 88 ? -15.747 -15.213 9.257 1.00 62.75 88 GLU A N 1
ATOM 663 C CA . GLU A 1 88 ? -17.222 -15.182 9.188 1.00 62.75 88 GLU A CA 1
ATOM 664 C C . GLU A 1 88 ? -17.832 -14.283 10.275 1.00 62.75 88 GLU A C 1
ATOM 666 O O . GLU A 1 88 ? -18.642 -13.408 9.988 1.00 62.75 88 GLU A O 1
ATOM 671 N N . ALA A 1 89 ? -17.343 -14.377 11.514 1.00 62.47 89 ALA A N 1
ATOM 672 C CA . ALA A 1 89 ? -17.804 -13.533 12.618 1.00 62.47 89 ALA A CA 1
ATOM 673 C C . ALA A 1 89 ? -17.548 -12.025 12.406 1.00 62.47 89 ALA A C 1
ATOM 675 O O . ALA A 1 89 ? -18.283 -11.180 12.930 1.00 62.47 89 ALA A O 1
ATOM 676 N N . GLN A 1 90 ? -16.505 -11.679 11.648 1.00 70.94 90 GLN A N 1
ATOM 677 C CA . GLN A 1 90 ? -16.167 -10.304 11.279 1.00 70.94 90 GLN A CA 1
ATOM 678 C C . GLN A 1 90 ? -16.992 -9.831 10.085 1.00 70.94 90 GLN A C 1
ATOM 680 O O . GLN A 1 90 ? -17.492 -8.706 10.098 1.00 70.94 90 GLN A O 1
ATOM 685 N N . ALA A 1 91 ? -17.169 -10.706 9.093 1.00 66.50 91 ALA A N 1
ATOM 686 C CA . ALA A 1 91 ? -17.987 -10.475 7.913 1.00 66.50 91 ALA A CA 1
ATOM 687 C C . ALA A 1 91 ? -19.461 -10.266 8.282 1.00 66.50 91 ALA A C 1
ATOM 689 O O . ALA A 1 91 ? -20.115 -9.378 7.744 1.00 66.50 91 ALA A O 1
ATOM 690 N N . ASP A 1 92 ? -19.957 -10.985 9.285 1.00 72.81 92 ASP A N 1
ATOM 691 C CA . ASP A 1 92 ? -21.341 -10.872 9.728 1.00 72.81 92 ASP A CA 1
ATOM 692 C C . ASP A 1 92 ? -21.600 -9.646 10.609 1.00 72.81 92 ASP A C 1
ATOM 694 O O . ASP A 1 92 ? -22.717 -9.487 11.088 1.00 72.81 92 ASP A O 1
ATOM 698 N N . GLY A 1 93 ? -20.613 -8.792 10.903 1.00 79.69 93 GLY A N 1
ATOM 699 C CA . GLY A 1 93 ? -20.795 -7.625 11.779 1.00 79.69 93 GLY A CA 1
ATOM 700 C C . GLY A 1 93 ? -20.907 -7.968 13.273 1.00 79.69 93 GLY A C 1
ATOM 701 O O . GLY A 1 93 ? -21.513 -7.220 14.046 1.00 79.69 93 GLY A O 1
ATOM 702 N N . GLY A 1 94 ? -20.329 -9.095 13.708 1.00 84.88 94 GLY A N 1
ATOM 703 C CA . GLY A 1 94 ? -20.412 -9.576 15.092 1.00 84.88 94 GLY A CA 1
ATOM 704 C C . GLY A 1 94 ? -19.898 -8.578 16.136 1.00 84.88 94 GLY A C 1
ATOM 705 O O . GLY A 1 94 ? -20.504 -8.438 17.201 1.00 84.88 94 GLY A O 1
ATOM 706 N N . TYR A 1 95 ? -18.837 -7.826 15.826 1.00 88.81 95 TYR A N 1
ATOM 707 C CA . TYR A 1 95 ? -18.292 -6.811 16.735 1.00 88.81 95 TYR A CA 1
ATOM 708 C C . TYR A 1 95 ? -19.211 -5.601 16.921 1.00 88.81 95 TYR A C 1
ATOM 710 O O . TYR A 1 95 ? -19.370 -5.126 18.044 1.00 88.81 95 TYR A O 1
ATOM 718 N N . LEU A 1 96 ? -19.873 -5.137 15.857 1.00 90.75 96 LEU A N 1
ATOM 719 C CA . LEU A 1 96 ? -20.842 -4.044 15.960 1.00 90.75 96 LEU A CA 1
ATOM 720 C C . LEU A 1 96 ? -22.043 -4.470 16.811 1.00 90.75 96 LEU A C 1
ATOM 722 O O . LEU A 1 96 ? -22.398 -3.768 17.755 1.00 90.75 96 LEU A O 1
ATOM 726 N N . ARG A 1 97 ? -22.585 -5.676 16.595 1.00 89.75 97 ARG A N 1
ATOM 727 C CA . ARG A 1 97 ? -23.646 -6.225 17.461 1.00 89.75 97 ARG A CA 1
ATOM 728 C C . ARG A 1 97 ? -23.209 -6.380 18.917 1.00 89.75 97 ARG A C 1
ATOM 730 O O . ARG A 1 97 ? -24.017 -6.188 19.824 1.00 89.75 97 ARG A O 1
ATOM 737 N N . ARG A 1 98 ? -21.946 -6.747 19.160 1.00 89.44 98 ARG A N 1
ATOM 738 C CA . ARG A 1 98 ? -21.374 -6.845 20.512 1.00 89.44 98 ARG A CA 1
ATOM 739 C C . ARG A 1 98 ? -21.370 -5.484 21.204 1.00 89.44 98 ARG A C 1
ATOM 741 O O . ARG A 1 98 ? -21.924 -5.383 22.294 1.00 89.44 98 ARG A O 1
ATOM 748 N N . LEU A 1 99 ? -20.822 -4.458 20.555 1.00 91.38 99 LEU A N 1
ATOM 749 C CA . LEU A 1 99 ? -20.801 -3.087 21.075 1.00 91.38 99 LEU A CA 1
ATOM 750 C C . LEU A 1 99 ? -22.213 -2.552 21.329 1.00 91.38 99 LEU A C 1
ATOM 752 O O . LEU A 1 99 ? -22.481 -1.967 22.374 1.00 91.38 99 LEU A O 1
ATOM 756 N N . GLU A 1 100 ? -23.137 -2.821 20.408 1.00 90.81 100 GLU A N 1
ATOM 757 C CA . GLU A 1 100 ? -24.531 -2.412 20.542 1.00 90.81 100 GLU A CA 1
ATOM 758 C C . GLU A 1 100 ? -25.202 -3.081 21.750 1.00 90.81 100 GLU A C 1
ATOM 760 O O . GLU A 1 100 ? -25.874 -2.422 22.543 1.00 90.81 100 GLU A O 1
ATOM 765 N N . ARG A 1 101 ? -24.991 -4.389 21.936 1.00 90.06 101 ARG A N 1
ATOM 766 C CA . ARG A 1 101 ? -25.507 -5.121 23.097 1.00 90.06 101 ARG A CA 1
ATOM 767 C C . ARG A 1 101 ? -24.931 -4.577 24.405 1.00 90.06 101 ARG A C 1
ATOM 769 O O . ARG A 1 101 ? -25.697 -4.354 25.338 1.00 90.06 101 ARG A O 1
ATOM 776 N N . GLU A 1 102 ? -23.620 -4.348 24.476 1.00 89.62 102 GLU A N 1
ATOM 777 C CA . GLU A 1 102 ? -22.971 -3.776 25.666 1.00 89.62 102 GLU A CA 1
ATOM 778 C C . GLU A 1 102 ? -23.503 -2.374 25.982 1.00 89.62 102 GLU A C 1
ATOM 780 O O . GLU A 1 102 ? -23.781 -2.064 27.140 1.00 89.62 102 GLU A O 1
ATOM 785 N N . HIS A 1 103 ? -23.727 -1.549 24.956 1.00 90.94 103 HIS A N 1
ATOM 786 C CA . HIS A 1 103 ? -24.361 -0.245 25.107 1.00 90.94 103 HIS A CA 1
ATOM 787 C C . HIS A 1 103 ? -25.771 -0.353 25.687 1.00 90.94 103 HIS A C 1
ATOM 789 O O . HIS A 1 103 ? -26.051 0.273 26.707 1.00 90.94 103 HIS A O 1
ATOM 795 N N . ARG A 1 104 ? -26.637 -1.187 25.097 1.00 89.56 104 ARG A N 1
ATOM 796 C CA . ARG A 1 104 ? -28.021 -1.341 25.568 1.00 89.56 104 ARG A CA 1
ATOM 797 C C . ARG A 1 104 ? -28.109 -1.893 26.994 1.00 89.56 104 ARG A C 1
ATOM 799 O O . ARG A 1 104 ? -29.009 -1.499 27.727 1.00 89.56 104 ARG A O 1
ATOM 806 N N . LEU A 1 105 ? -27.217 -2.812 27.372 1.00 88.94 105 LEU A N 1
ATOM 807 C CA . LEU A 1 105 ? -27.258 -3.477 28.679 1.00 88.94 105 LEU A CA 1
ATOM 808 C C . LEU A 1 105 ? -26.677 -2.634 29.812 1.00 88.94 105 LEU A C 1
ATOM 810 O O . LEU A 1 105 ? -27.198 -2.688 30.923 1.00 88.94 105 LEU A O 1
ATOM 814 N N . ARG A 1 106 ? -25.579 -1.912 29.565 1.00 87.81 106 ARG A N 1
ATOM 815 C CA . ARG A 1 106 ? -24.822 -1.254 30.639 1.00 87.81 106 ARG A CA 1
ATOM 816 C C . ARG A 1 106 ? -25.060 0.242 30.726 1.00 87.81 106 ARG A C 1
ATOM 818 O O . ARG A 1 106 ? -24.963 0.787 31.818 1.00 87.81 106 ARG A O 1
ATOM 825 N N . ASP A 1 107 ? -25.338 0.902 29.604 1.00 84.19 107 ASP A N 1
ATOM 826 C CA . ASP A 1 107 ? -25.472 2.358 29.574 1.00 84.19 107 ASP A CA 1
ATOM 827 C C . ASP A 1 107 ? -26.207 2.844 28.308 1.00 84.19 107 ASP A C 1
ATOM 829 O O . ASP A 1 107 ? -25.582 3.418 27.408 1.00 84.19 107 ASP A O 1
ATOM 833 N N . PRO A 1 108 ? -27.527 2.594 28.193 1.00 80.44 108 PRO A N 1
ATOM 834 C CA . PRO A 1 108 ? -28.315 2.961 27.014 1.00 80.44 108 PRO A CA 1
ATOM 835 C C . PRO A 1 108 ? -28.504 4.479 26.849 1.00 80.44 108 PRO A C 1
ATOM 837 O O . PRO A 1 108 ? -28.956 4.922 25.798 1.00 80.44 108 PRO A O 1
ATOM 840 N N . GLY A 1 109 ? -28.188 5.281 27.874 1.00 79.31 109 GLY A N 1
ATOM 841 C CA . GLY A 1 109 ? -28.284 6.745 27.832 1.00 79.31 109 GLY A CA 1
ATOM 842 C C . GLY A 1 109 ? -27.047 7.434 27.248 1.00 79.31 109 GLY A C 1
ATOM 843 O O . GLY A 1 109 ? -27.098 8.622 26.922 1.00 79.31 109 GLY A O 1
ATOM 844 N N . HIS A 1 110 ? -25.934 6.711 27.106 1.00 84.25 110 HIS A N 1
ATOM 845 C CA . HIS A 1 110 ? -24.697 7.258 26.559 1.00 84.25 110 HIS A CA 1
ATOM 846 C C . HIS A 1 110 ? -24.815 7.603 25.071 1.00 84.25 110 HIS A C 1
ATOM 848 O O . HIS A 1 110 ? -25.370 6.848 24.282 1.00 84.25 110 HIS A O 1
ATOM 854 N N . ARG A 1 111 ? -24.195 8.705 24.639 1.00 85.75 111 ARG A N 1
ATOM 855 C CA . ARG A 1 111 ? -24.266 9.148 23.232 1.00 85.75 111 ARG A CA 1
ATOM 856 C C . ARG A 1 111 ? -23.450 8.294 22.263 1.00 85.75 111 ARG A C 1
ATOM 858 O O . ARG A 1 111 ? -23.752 8.271 21.078 1.00 85.75 111 ARG A O 1
ATOM 865 N N . CYS A 1 112 ? -22.411 7.623 22.756 1.00 86.44 112 CYS A N 1
ATOM 866 C CA . CYS A 1 112 ? -21.596 6.698 21.969 1.00 86.44 112 CYS A CA 1
ATOM 867 C C . CYS A 1 112 ? -22.142 5.270 22.078 1.00 86.44 112 CYS A C 1
ATOM 869 O O . CYS A 1 112 ? -22.005 4.688 23.158 1.00 86.44 112 CYS A O 1
ATOM 871 N N . PRO A 1 113 ? -22.680 4.673 21.001 1.00 88.25 113 PRO A N 1
ATOM 872 C CA . PRO A 1 113 ? -23.074 3.264 20.973 1.00 88.25 113 PRO A CA 1
ATOM 873 C C . PRO A 1 113 ? -21.893 2.304 20.726 1.00 88.25 113 PRO A C 1
ATOM 875 O O . PRO A 1 113 ? -22.073 1.088 20.714 1.00 88.25 113 PRO A O 1
ATOM 878 N N . GLY A 1 114 ? -20.681 2.842 20.563 1.00 94.31 114 GLY A N 1
ATOM 879 C CA . GLY A 1 114 ? -19.431 2.102 20.410 1.00 94.31 114 GLY A CA 1
ATOM 880 C C . GLY A 1 114 ? -18.749 2.336 19.062 1.00 94.31 114 GLY A C 1
ATOM 881 O O . GLY A 1 114 ? -19.377 2.784 18.097 1.00 94.31 114 GLY A O 1
ATOM 882 N N . VAL A 1 115 ? -17.452 2.029 19.010 1.00 95.94 115 VAL A N 1
ATOM 883 C CA . VAL A 1 115 ? -16.598 2.201 17.828 1.00 95.94 115 VAL A CA 1
ATOM 884 C C . VAL A 1 115 ? -15.881 0.895 17.480 1.00 95.94 115 VAL A C 1
ATOM 886 O O . VAL A 1 115 ? -15.339 0.227 18.357 1.00 95.94 115 VAL A O 1
ATOM 889 N N . LEU A 1 116 ? -15.846 0.541 16.196 1.00 95.12 116 LEU A N 1
ATOM 890 C CA . LEU A 1 116 ? -15.002 -0.525 15.654 1.00 95.12 116 LEU A CA 1
ATOM 891 C C . LEU A 1 116 ? -13.851 0.089 14.850 1.00 95.12 116 LEU A C 1
ATOM 893 O O . LEU A 1 116 ? -14.089 0.735 13.830 1.00 95.12 116 LEU A O 1
ATOM 897 N N . LEU A 1 117 ? -12.613 -0.130 15.286 1.00 95.06 117 LEU A N 1
ATOM 898 C CA . LEU A 1 117 ? -11.400 0.322 14.614 1.00 95.06 117 LEU A CA 1
ATOM 899 C C . LEU A 1 117 ? -10.670 -0.846 13.949 1.00 95.06 117 LEU A C 1
ATOM 901 O O . LEU A 1 117 ? -10.332 -1.835 14.595 1.00 95.06 117 LEU A O 1
ATOM 905 N N . TRP A 1 118 ? -10.337 -0.665 12.677 1.00 93.38 118 TRP A N 1
ATOM 906 C CA . TRP A 1 118 ? -9.446 -1.542 11.930 1.00 93.38 118 TRP A CA 1
ATOM 907 C C . TRP A 1 118 ? -8.049 -0.932 11.827 1.00 93.38 118 TRP A C 1
ATOM 909 O O . TRP A 1 118 ? -7.899 0.219 11.412 1.00 93.38 118 TRP A O 1
ATOM 919 N N . VAL A 1 119 ? -7.024 -1.719 12.147 1.00 92.06 119 VAL A N 1
ATOM 920 C CA . VAL A 1 119 ? -5.616 -1.348 11.960 1.00 92.06 119 VAL A CA 1
ATOM 921 C C . VAL A 1 119 ? -5.002 -2.272 10.917 1.00 92.06 119 VAL A C 1
ATOM 923 O O . VAL A 1 119 ? -5.079 -3.492 11.044 1.00 92.06 119 VAL A O 1
ATOM 926 N N . CYS A 1 120 ? -4.412 -1.720 9.859 1.00 88.12 120 CYS A N 1
ATOM 927 C CA . CYS A 1 120 ? -3.885 -2.534 8.760 1.00 88.12 120 CYS A CA 1
ATOM 928 C C . CYS A 1 120 ? -2.623 -1.944 8.119 1.00 88.12 120 CYS A C 1
ATOM 930 O O . CYS A 1 120 ? -2.309 -0.768 8.313 1.00 88.12 120 CYS A O 1
ATOM 932 N N . PRO A 1 121 ? -1.869 -2.724 7.331 1.00 84.75 121 PRO A N 1
ATOM 933 C CA . PRO A 1 121 ? -0.808 -2.168 6.510 1.00 84.75 121 PRO A CA 1
ATOM 934 C C . PRO A 1 121 ? -1.346 -1.210 5.431 1.00 84.75 121 PRO A C 1
ATOM 936 O O . PRO A 1 121 ? -2.449 -1.425 4.913 1.00 84.75 121 PRO A O 1
ATOM 939 N N . PRO A 1 122 ? -0.575 -0.182 5.019 1.00 82.75 122 PRO A N 1
ATOM 940 C CA . PRO A 1 122 ? -1.021 0.814 4.038 1.00 82.75 122 PRO A CA 1
ATOM 941 C C . PRO A 1 122 ? -1.528 0.204 2.728 1.00 82.75 122 PRO A C 1
ATOM 943 O O . PRO A 1 122 ? -2.544 0.639 2.189 1.00 82.75 122 PRO A O 1
ATOM 946 N N . ARG A 1 123 ? -0.863 -0.855 2.246 1.00 76.75 123 ARG A N 1
ATOM 947 C CA . ARG A 1 123 ? -1.205 -1.541 0.989 1.00 76.75 123 ARG A CA 1
ATOM 948 C C . ARG A 1 123 ? -2.589 -2.194 1.023 1.00 76.75 123 ARG A C 1
ATOM 950 O O . ARG A 1 123 ? -3.191 -2.391 -0.029 1.00 76.75 123 ARG A O 1
ATOM 957 N N . ARG A 1 124 ? -3.109 -2.498 2.217 1.00 76.88 124 ARG A N 1
ATOM 958 C CA . ARG A 1 124 ? -4.426 -3.109 2.420 1.00 76.88 124 ARG A CA 1
ATOM 959 C C . ARG A 1 124 ? -5.531 -2.098 2.728 1.00 76.88 124 ARG A C 1
ATOM 961 O O . ARG A 1 124 ? -6.704 -2.403 2.506 1.00 76.88 124 ARG A O 1
ATOM 968 N N . ALA A 1 125 ? -5.180 -0.897 3.182 1.00 84.44 125 ALA A N 1
ATOM 969 C CA . ALA A 1 125 ? -6.127 0.094 3.688 1.00 84.44 125 ALA A CA 1
ATOM 970 C C . ALA A 1 125 ? -7.289 0.381 2.724 1.00 84.44 125 ALA A C 1
ATOM 972 O O . ALA A 1 125 ? -8.447 0.370 3.134 1.00 84.44 125 ALA A O 1
ATOM 973 N N . THR A 1 126 ? -7.016 0.583 1.430 1.00 80.56 126 THR A N 1
ATOM 974 C CA . THR A 1 126 ? -8.068 0.889 0.445 1.00 80.56 126 THR A CA 1
ATOM 975 C C . THR A 1 126 ? -9.039 -0.272 0.238 1.00 80.56 126 THR A C 1
ATOM 977 O O . THR A 1 126 ? -10.249 -0.048 0.196 1.00 80.56 126 THR A O 1
ATOM 980 N N . GLN A 1 127 ? -8.529 -1.500 0.099 1.00 78.56 127 GLN A N 1
ATOM 981 C CA . GLN A 1 127 ? -9.363 -2.683 -0.119 1.00 78.56 127 GLN A CA 1
ATOM 982 C C . GLN A 1 127 ? -10.178 -3.013 1.132 1.00 78.56 127 GLN A C 1
ATOM 984 O O . GLN A 1 127 ? -11.398 -3.143 1.040 1.00 78.56 127 GLN A O 1
ATOM 989 N N . LEU A 1 128 ? -9.517 -3.082 2.293 1.00 84.50 128 LEU A N 1
ATOM 990 C CA . LEU A 1 128 ? -10.176 -3.369 3.565 1.00 84.50 128 LEU A CA 1
ATOM 991 C C . LEU A 1 128 ? -11.241 -2.321 3.875 1.00 84.50 128 LEU A C 1
ATOM 993 O O . LEU A 1 128 ? -12.331 -2.680 4.297 1.00 84.50 128 LEU A O 1
ATOM 997 N N . TRP A 1 129 ? -10.981 -1.040 3.604 1.00 89.00 129 TRP A N 1
ATOM 998 C CA . TRP A 1 129 ? -11.980 -0.006 3.850 1.00 89.00 129 TRP A CA 1
ATOM 999 C C . TRP A 1 129 ? -13.252 -0.193 3.023 1.00 89.00 129 TRP A C 1
ATOM 1001 O O . TRP A 1 129 ? -14.351 -0.109 3.565 1.00 89.00 129 TRP A O 1
ATOM 1011 N N . ARG A 1 130 ? -13.127 -0.497 1.723 1.00 81.75 130 ARG A N 1
ATOM 1012 C CA . ARG A 1 130 ? -14.295 -0.783 0.871 1.00 81.75 130 ARG A CA 1
ATOM 1013 C C . ARG A 1 130 ? -15.093 -1.973 1.395 1.00 81.75 130 ARG A C 1
ATOM 1015 O O . ARG A 1 130 ? -16.320 -1.929 1.406 1.00 81.75 130 ARG A O 1
ATOM 1022 N N . GLU A 1 131 ? -14.398 -3.021 1.828 1.00 83.12 131 GLU A N 1
ATOM 1023 C CA . GLU A 1 131 ? -15.019 -4.212 2.402 1.00 83.12 131 GLU A CA 1
ATOM 1024 C C . GLU A 1 131 ? -15.748 -3.890 3.714 1.00 83.12 131 GLU A C 1
ATOM 1026 O O . GLU A 1 131 ? -16.924 -4.215 3.859 1.00 83.12 131 GLU A O 1
ATOM 1031 N N . VAL A 1 132 ? -15.096 -3.166 4.624 1.00 87.25 132 VAL A N 1
ATOM 1032 C CA . VAL A 1 132 ? -15.656 -2.736 5.911 1.00 87.25 132 VAL A CA 1
ATOM 1033 C C . VAL A 1 132 ? -16.896 -1.861 5.725 1.00 87.25 132 VAL A C 1
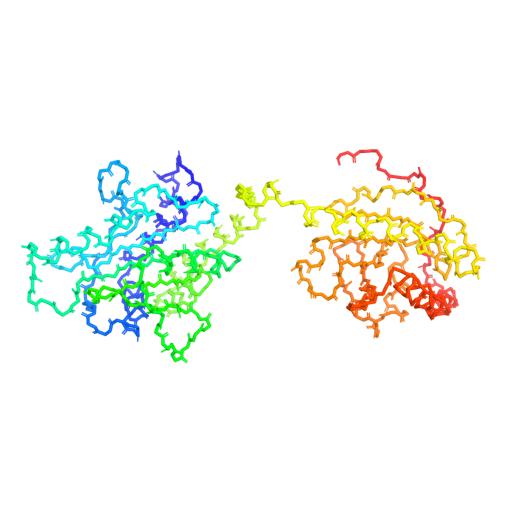ATOM 1035 O O . VAL A 1 132 ? -17.903 -2.101 6.393 1.00 87.25 132 VAL A O 1
ATOM 1038 N N . LEU A 1 133 ? -16.877 -0.888 4.808 1.00 87.56 133 LEU A N 1
ATOM 1039 C CA . LEU A 1 133 ? -18.053 -0.063 4.504 1.00 87.56 133 LEU A CA 1
ATOM 1040 C C . LEU A 1 133 ? -19.212 -0.908 3.968 1.00 87.56 133 LEU A C 1
ATOM 1042 O O . LEU A 1 133 ? -20.343 -0.774 4.431 1.00 87.56 133 LEU A O 1
ATOM 1046 N N . ARG A 1 134 ? -18.924 -1.823 3.032 1.00 83.06 134 ARG A N 1
ATOM 1047 C CA . ARG A 1 134 ? -19.929 -2.726 2.455 1.00 83.06 134 ARG A CA 1
ATOM 1048 C C . ARG A 1 134 ? -20.581 -3.605 3.523 1.00 83.06 134 ARG A C 1
ATOM 1050 O O . ARG A 1 134 ? -21.791 -3.789 3.489 1.00 83.06 134 ARG A O 1
ATOM 1057 N N . LEU A 1 135 ? -19.790 -4.151 4.445 1.00 81.19 135 LEU A N 1
ATOM 1058 C CA . LEU A 1 135 ? -20.268 -5.075 5.478 1.00 81.19 135 LEU A CA 1
ATOM 1059 C C . LEU A 1 135 ? -21.007 -4.373 6.615 1.00 81.19 135 LEU A C 1
ATOM 1061 O O . LEU A 1 135 ? -22.012 -4.873 7.106 1.00 81.19 135 LEU A O 1
ATOM 1065 N N . SER A 1 136 ? -20.516 -3.210 7.038 1.00 85.56 136 SER A N 1
ATOM 1066 C CA . SER A 1 136 ? -21.136 -2.443 8.123 1.00 85.56 136 SER A CA 1
ATOM 1067 C C . SER A 1 136 ? -22.360 -1.642 7.675 1.00 85.56 136 SER A C 1
ATOM 1069 O O . SER A 1 136 ? -23.120 -1.174 8.522 1.00 85.56 136 SER A O 1
ATOM 1071 N N . GLY A 1 137 ? -22.532 -1.425 6.365 1.00 86.94 137 GLY A N 1
ATOM 1072 C CA . GLY A 1 137 ? -23.508 -0.472 5.837 1.00 86.94 137 GLY A CA 1
ATOM 1073 C C . GLY A 1 137 ? -23.230 0.967 6.288 1.00 86.94 137 GLY A C 1
ATOM 1074 O O . GLY A 1 137 ? -24.135 1.801 6.278 1.00 86.94 137 GLY A O 1
ATOM 1075 N N . ALA A 1 138 ? -22.005 1.251 6.744 1.00 90.69 138 ALA A N 1
ATOM 1076 C CA . ALA A 1 138 ? -21.622 2.564 7.225 1.00 90.69 138 ALA A CA 1
ATOM 1077 C C . ALA A 1 138 ? -21.387 3.534 6.065 1.00 90.69 138 ALA A C 1
ATOM 1079 O O . ALA A 1 138 ? -20.925 3.160 4.987 1.00 90.69 138 ALA A O 1
ATOM 1080 N N . GLN A 1 139 ? -21.679 4.805 6.312 1.00 92.62 139 GLN A N 1
ATOM 1081 C CA . GLN A 1 139 ? -21.395 5.897 5.393 1.00 92.62 139 GLN A CA 1
ATOM 1082 C C . GLN A 1 139 ? -20.124 6.613 5.836 1.00 92.62 139 GLN A C 1
ATOM 1084 O O . GLN A 1 139 ? -20.001 7.007 6.998 1.00 92.62 139 GLN A O 1
ATOM 1089 N N . GLU A 1 140 ? -19.173 6.747 4.912 1.00 91.69 140 GLU A N 1
ATOM 1090 C CA . GLU A 1 140 ? -17.914 7.449 5.158 1.00 91.69 140 GLU A CA 1
ATOM 1091 C C . GLU A 1 140 ? -18.174 8.926 5.465 1.00 91.69 140 GLU A C 1
ATOM 1093 O O . GLU A 1 140 ? -18.953 9.601 4.790 1.00 91.69 140 GLU A O 1
ATOM 1098 N N . MET A 1 141 ? -17.528 9.412 6.520 1.00 89.06 141 MET A N 1
ATOM 1099 C CA . MET A 1 141 ? -17.600 10.797 6.950 1.00 89.06 141 MET A CA 1
ATOM 1100 C C . MET A 1 141 ? -16.559 11.622 6.183 1.00 89.06 141 MET A C 1
ATOM 1102 O O . MET A 1 141 ? -15.437 11.150 5.986 1.00 89.06 141 MET A O 1
ATOM 1106 N N . PRO A 1 142 ? -16.871 12.872 5.798 1.00 76.12 142 PRO A N 1
ATOM 1107 C CA . PRO A 1 142 ? -15.864 13.789 5.283 1.00 76.12 142 PRO A CA 1
ATOM 1108 C C . PRO A 1 142 ? -14.841 14.071 6.393 1.00 76.12 142 PRO A C 1
ATOM 1110 O O . PRO A 1 142 ? -15.159 14.728 7.382 1.00 76.12 142 PRO A O 1
ATOM 1113 N N . ALA A 1 143 ? -13.629 13.536 6.268 1.00 62.41 143 ALA A N 1
ATOM 1114 C CA . ALA A 1 143 ? -12.562 13.773 7.234 1.00 62.41 143 ALA A CA 1
ATOM 1115 C C . ALA A 1 143 ? -11.800 15.061 6.884 1.00 62.41 143 ALA A C 1
ATOM 1117 O O . ALA A 1 143 ? -11.448 15.277 5.724 1.00 62.41 143 ALA A O 1
ATOM 1118 N N . ALA A 1 144 ? -11.504 15.891 7.890 1.00 49.47 144 ALA A N 1
ATOM 1119 C CA . ALA A 1 144 ? -10.653 17.076 7.732 1.00 49.47 144 ALA A CA 1
ATOM 1120 C C . ALA A 1 144 ? -9.190 16.713 7.404 1.00 49.47 144 ALA A C 1
ATOM 1122 O O . ALA A 1 144 ? -8.485 17.511 6.795 1.00 49.47 144 ALA A O 1
ATOM 1123 N N . ASP A 1 145 ? -8.765 15.497 7.766 1.00 52.62 145 ASP A N 1
ATOM 1124 C CA . ASP A 1 145 ? -7.433 14.954 7.497 1.00 52.62 145 ASP A CA 1
ATOM 1125 C C . ASP A 1 145 ? -7.546 13.513 6.955 1.00 52.62 145 ASP A C 1
ATOM 1127 O O . ASP A 1 145 ? -7.244 12.519 7.616 1.00 52.62 145 ASP A O 1
ATOM 1131 N N . ALA A 1 146 ? -8.092 13.394 5.739 1.00 50.59 146 ALA A N 1
ATOM 1132 C CA . ALA A 1 146 ? -8.446 12.127 5.082 1.00 50.59 146 ALA A CA 1
ATOM 1133 C C . ALA A 1 146 ? -7.250 11.214 4.733 1.00 50.59 146 ALA A C 1
ATOM 1135 O O . ALA A 1 146 ? -7.442 10.121 4.196 1.00 50.59 146 ALA A O 1
ATOM 1136 N N . VAL A 1 147 ? -6.016 11.654 4.996 1.00 54.38 147 VAL A N 1
ATOM 1137 C CA . VAL A 1 147 ? -4.798 10.929 4.607 1.00 54.38 147 VAL A CA 1
ATOM 1138 C C . VAL A 1 147 ? -4.411 9.867 5.645 1.00 54.38 147 VAL A C 1
ATOM 1140 O O . VAL A 1 147 ? -3.797 8.860 5.292 1.00 54.38 147 VAL A O 1
ATOM 1143 N N . THR A 1 148 ? -4.808 10.046 6.908 1.00 76.31 148 THR A N 1
ATOM 1144 C CA . THR A 1 148 ? -4.205 9.312 8.036 1.00 76.31 148 THR A CA 1
ATOM 1145 C C . THR A 1 148 ? -5.207 8.390 8.737 1.00 76.31 148 THR A C 1
ATOM 1147 O O . THR A 1 148 ? -4.912 7.215 8.966 1.00 76.31 148 THR A O 1
ATOM 1150 N N . TRP A 1 149 ? -6.416 8.894 9.004 1.00 90.06 149 TRP A N 1
ATOM 1151 C CA . TRP A 1 149 ? -7.519 8.163 9.631 1.00 90.06 149 TRP A CA 1
ATOM 1152 C C . TRP A 1 149 ? -8.779 8.277 8.779 1.00 90.06 149 TRP A C 1
ATOM 1154 O O . TRP A 1 149 ? -9.099 9.343 8.254 1.00 90.06 149 TRP A O 1
ATOM 1164 N N . ARG A 1 150 ? -9.517 7.175 8.658 1.00 92.62 150 ARG A N 1
ATOM 1165 C CA . ARG A 1 150 ? -10.801 7.132 7.955 1.00 92.62 150 ARG A CA 1
ATOM 1166 C C . ARG A 1 150 ? -11.906 6.839 8.944 1.00 92.62 150 ARG A C 1
ATOM 1168 O O . ARG A 1 150 ? -11.746 5.975 9.804 1.00 92.62 150 ARG A O 1
ATOM 1175 N N . PHE A 1 151 ? -13.024 7.536 8.790 1.00 93.75 151 PHE A N 1
ATOM 1176 C CA . PHE A 1 151 ? -14.158 7.460 9.700 1.00 93.75 151 PHE A CA 1
ATOM 1177 C C . PHE A 1 151 ? -15.446 7.242 8.918 1.00 93.75 151 PHE A C 1
ATOM 1179 O O . PHE A 1 151 ? -15.634 7.791 7.836 1.00 93.75 151 PHE A O 1
ATOM 1186 N N . ALA A 1 152 ? -16.345 6.448 9.478 1.00 94.62 152 ALA A N 1
ATOM 1187 C CA . ALA A 1 152 ? -17.669 6.185 8.949 1.00 94.62 152 ALA A CA 1
ATOM 1188 C C . ALA A 1 152 ? -18.659 5.967 10.094 1.00 94.62 152 ALA A C 1
ATOM 1190 O O . ALA A 1 152 ? -18.273 5.640 11.221 1.00 94.62 152 ALA A O 1
ATOM 1191 N N . ARG A 1 153 ? -19.950 6.123 9.798 1.00 94.62 153 ARG A N 1
ATOM 1192 C CA . ARG A 1 153 ? -21.038 5.848 10.743 1.00 94.62 153 ARG A CA 1
ATOM 1193 C C . ARG A 1 153 ? -22.076 4.923 10.147 1.00 94.62 153 ARG A C 1
ATOM 1195 O O . ARG A 1 153 ? -22.490 5.088 9.004 1.00 94.62 153 ARG A O 1
ATOM 1202 N N . THR A 1 154 ? -22.504 3.959 10.947 1.00 93.25 154 THR A N 1
ATOM 1203 C CA . THR A 1 154 ? -23.652 3.103 10.629 1.00 93.25 154 THR A CA 1
ATOM 1204 C C . THR A 1 154 ? -24.962 3.874 10.796 1.00 93.25 154 THR A C 1
ATOM 1206 O O . THR A 1 154 ? -25.016 4.874 11.516 1.00 93.25 154 THR A O 1
ATOM 1209 N N . GLY A 1 155 ? -26.051 3.371 10.206 1.00 88.00 155 GLY A N 1
ATOM 1210 C CA . GLY A 1 155 ? -27.395 3.923 10.436 1.00 88.00 155 GLY A CA 1
ATOM 1211 C C . GLY A 1 155 ? -27.849 3.871 11.904 1.00 88.00 155 GLY A C 1
ATOM 1212 O O . GLY A 1 155 ? -28.697 4.658 12.308 1.00 88.00 155 GLY A O 1
ATOM 1213 N N . ALA A 1 156 ? -27.247 2.995 12.717 1.00 86.19 156 ALA A N 1
ATOM 1214 C CA . ALA A 1 156 ? -27.483 2.889 14.159 1.00 86.19 156 ALA A CA 1
ATOM 1215 C C . ALA A 1 156 ? -26.601 3.837 15.003 1.00 86.19 156 ALA A C 1
ATOM 1217 O O . ALA A 1 156 ? -26.627 3.782 16.229 1.00 86.19 156 ALA A O 1
ATOM 1218 N N . GLY A 1 157 ? -25.786 4.689 14.370 1.00 89.62 157 GLY A N 1
ATOM 1219 C CA . GLY A 1 157 ? -24.937 5.675 15.047 1.00 89.62 157 GLY A CA 1
ATOM 1220 C C . GLY A 1 157 ? -23.579 5.153 15.531 1.00 89.62 157 GLY A C 1
ATOM 1221 O O . GLY A 1 157 ? -22.759 5.952 15.981 1.00 89.62 157 GLY A O 1
ATOM 1222 N N . GLN A 1 158 ? -23.299 3.850 15.404 1.00 93.94 158 GLN A N 1
ATOM 1223 C CA . GLN A 1 158 ? -21.989 3.267 15.736 1.00 93.94 158 GLN A CA 1
ATOM 1224 C C . GLN A 1 158 ? -20.897 3.761 14.797 1.00 93.94 158 GLN A C 1
ATOM 1226 O O . GLN A 1 158 ? -21.119 3.884 13.587 1.00 93.94 158 GLN A O 1
ATOM 1231 N N . GLY A 1 159 ? -19.723 4.011 15.373 1.00 95.00 159 GLY A N 1
ATOM 1232 C CA . GLY A 1 159 ? -18.546 4.447 14.642 1.00 95.00 159 GLY A CA 1
ATOM 1233 C C . GLY A 1 159 ? -17.783 3.277 14.034 1.00 95.00 159 GLY A C 1
ATOM 1234 O O . GLY A 1 159 ? -17.619 2.227 14.654 1.00 95.00 159 GLY A O 1
ATOM 1235 N N . VAL A 1 160 ? -17.284 3.475 12.821 1.00 95.50 160 VAL A N 1
ATOM 1236 C CA . VAL A 1 160 ? -16.357 2.563 12.154 1.00 95.50 160 VAL A CA 1
ATOM 1237 C C . VAL A 1 160 ? -15.156 3.372 11.693 1.00 95.50 160 VAL A C 1
ATOM 1239 O O . VAL A 1 160 ? -15.320 4.393 11.030 1.00 95.50 160 VAL A O 1
ATOM 1242 N N . ALA A 1 161 ? -13.952 2.938 12.045 1.00 95.19 161 ALA A N 1
ATOM 1243 C CA . ALA A 1 161 ? -12.725 3.614 11.658 1.00 95.19 161 ALA A CA 1
ATOM 1244 C C . ALA A 1 161 ? -11.696 2.661 11.062 1.00 95.19 161 ALA A C 1
ATOM 1246 O O . ALA A 1 161 ? -11.706 1.458 11.326 1.00 95.19 161 ALA A O 1
ATOM 1247 N N . LEU A 1 162 ? -10.793 3.228 10.268 1.00 94.12 162 LEU A N 1
ATOM 1248 C CA . LEU A 1 162 ? -9.620 2.540 9.755 1.00 94.12 162 LEU A CA 1
ATOM 1249 C C . LEU A 1 162 ? -8.398 3.450 9.830 1.00 94.12 162 LEU A C 1
ATOM 1251 O O . LEU A 1 162 ? -8.450 4.613 9.428 1.00 94.12 162 LEU A O 1
ATOM 1255 N N . VAL A 1 163 ? -7.290 2.890 10.301 1.00 93.75 163 VAL A N 1
ATOM 1256 C CA . VAL A 1 163 ? -5.983 3.546 10.349 1.00 93.75 163 VAL A CA 1
ATOM 1257 C C . VAL A 1 163 ? -4.910 2.590 9.836 1.00 93.75 163 VAL A C 1
ATOM 1259 O O . VAL A 1 163 ? -5.007 1.370 9.996 1.00 93.75 163 VAL A O 1
ATOM 1262 N N . SER A 1 164 ? -3.881 3.136 9.189 1.00 91.38 164 SER A N 1
ATOM 1263 C CA . SER A 1 164 ? -2.714 2.332 8.828 1.00 91.38 164 SER A CA 1
ATOM 1264 C C . SER A 1 164 ? -1.743 2.196 10.004 1.00 91.38 164 SER A C 1
ATOM 1266 O O . SER A 1 164 ? -1.650 3.093 10.840 1.00 91.38 164 SER A O 1
ATOM 1268 N N . TRP A 1 165 ? -0.969 1.113 10.056 1.00 91.25 165 TRP A N 1
ATOM 1269 C CA . TRP A 1 165 ? 0.075 0.950 11.073 1.00 91.25 165 TRP A CA 1
ATOM 1270 C C . TRP A 1 165 ? 1.050 2.144 11.155 1.00 91.25 165 TRP A C 1
ATOM 1272 O O . TRP A 1 165 ? 1.243 2.657 12.257 1.00 91.25 165 TRP A O 1
ATOM 1282 N N . PRO A 1 166 ? 1.610 2.670 10.043 1.00 90.31 166 PRO A N 1
ATOM 1283 C CA . PRO A 1 166 ? 2.487 3.841 10.106 1.00 90.31 166 PRO A CA 1
ATOM 1284 C C . PRO A 1 166 ? 1.799 5.096 10.654 1.00 90.31 166 PRO A C 1
ATOM 1286 O O . PRO A 1 166 ? 2.403 5.824 11.438 1.00 90.31 166 PRO A O 1
ATOM 1289 N N . ALA A 1 167 ? 0.542 5.331 10.269 1.00 91.88 167 ALA A N 1
ATOM 1290 C CA . ALA A 1 167 ? -0.269 6.449 10.749 1.00 91.88 167 ALA A CA 1
ATOM 1291 C C . ALA A 1 167 ? -0.550 6.353 12.256 1.00 91.88 167 ALA A C 1
ATOM 1293 O O . ALA A 1 167 ? -0.441 7.339 12.989 1.00 91.88 167 ALA A O 1
ATOM 1294 N N . LEU A 1 168 ? -0.861 5.147 12.730 1.00 94.06 168 LEU A N 1
ATOM 1295 C CA . LEU A 1 168 ? -1.065 4.878 14.143 1.00 94.06 168 LEU A CA 1
ATOM 1296 C C . LEU A 1 168 ? 0.230 5.095 14.932 1.00 94.06 168 LEU A C 1
ATOM 1298 O O . LEU A 1 168 ? 0.236 5.844 15.903 1.00 94.06 168 LEU A O 1
ATOM 1302 N N . CYS A 1 169 ? 1.352 4.525 14.488 1.00 94.06 169 CYS A N 1
ATOM 1303 C CA . CYS A 1 169 ? 2.644 4.733 15.141 1.00 94.06 169 CYS A CA 1
ATOM 1304 C C . CYS A 1 169 ? 3.049 6.215 15.164 1.00 94.06 169 CYS A C 1
ATOM 1306 O O . CYS A 1 169 ? 3.516 6.689 16.192 1.00 94.06 169 CYS A O 1
ATOM 1308 N N . ALA A 1 170 ? 2.811 6.971 14.086 1.00 93.12 170 ALA A N 1
ATOM 1309 C CA . ALA A 1 170 ? 3.073 8.413 14.048 1.00 93.12 170 ALA A CA 1
ATOM 1310 C C . ALA A 1 170 ? 2.218 9.211 15.051 1.00 93.12 170 ALA A C 1
ATOM 1312 O O . ALA A 1 170 ? 2.641 10.267 15.511 1.00 93.12 170 ALA A O 1
ATOM 1313 N N . THR A 1 171 ? 1.038 8.693 15.407 1.00 93.56 171 THR A N 1
ATOM 1314 C CA . THR A 1 171 ? 0.165 9.268 16.443 1.00 93.56 171 THR A CA 1
ATOM 1315 C C . THR A 1 171 ? 0.712 9.001 17.849 1.00 93.56 171 THR A C 1
ATOM 1317 O O . THR A 1 171 ? 0.651 9.873 18.711 1.00 93.56 171 THR A O 1
ATOM 1320 N N . LEU A 1 172 ? 1.244 7.798 18.087 1.00 95.25 172 LEU A N 1
ATOM 1321 C CA . LEU A 1 172 ? 1.656 7.339 19.419 1.00 95.25 172 LEU A CA 1
ATOM 1322 C C . LEU A 1 172 ? 3.099 7.710 19.779 1.00 95.25 172 LEU A C 1
ATOM 1324 O O . LEU A 1 172 ? 3.388 7.971 20.940 1.00 95.25 172 LEU A O 1
ATOM 1328 N N . GLU A 1 173 ? 4.008 7.746 18.803 1.00 94.62 173 GLU A N 1
ATOM 1329 C CA . GLU A 1 173 ? 5.435 8.005 19.032 1.00 94.62 173 GLU A CA 1
ATOM 1330 C C . GLU A 1 173 ? 5.724 9.331 19.766 1.00 94.62 173 GLU A C 1
ATOM 1332 O O . GLU A 1 173 ? 6.551 9.311 20.678 1.00 94.62 173 GLU A O 1
ATOM 1337 N N . PRO A 1 174 ? 5.077 10.471 19.439 1.00 94.44 174 PRO A N 1
ATOM 1338 C CA . PRO A 1 174 ? 5.324 11.730 20.142 1.00 94.44 174 PRO A CA 1
ATOM 1339 C C . PRO A 1 174 ? 4.533 11.875 21.452 1.00 94.44 174 PRO A C 1
ATOM 1341 O O . PRO A 1 174 ? 4.671 12.901 22.115 1.00 94.44 174 PRO A O 1
ATOM 1344 N N . ALA A 1 175 ? 3.674 10.913 21.809 1.00 93.31 175 ALA A N 1
ATOM 1345 C CA . ALA A 1 175 ? 2.703 11.078 22.890 1.00 93.31 175 ALA A CA 1
ATOM 1346 C C . ALA A 1 175 ? 3.333 11.099 24.289 1.00 93.31 175 ALA A C 1
ATOM 1348 O O . ALA A 1 175 ? 2.794 11.747 25.180 1.00 93.31 175 ALA A O 1
ATOM 1349 N N . GLY A 1 176 ? 4.457 10.407 24.480 1.00 90.06 176 GLY A N 1
ATOM 1350 C CA . GLY A 1 176 ? 5.068 10.222 25.795 1.00 90.06 176 GLY A CA 1
ATOM 1351 C C . GLY A 1 176 ? 6.592 10.266 25.773 1.00 90.06 176 GLY A C 1
ATOM 1352 O O . GLY A 1 176 ? 7.221 10.841 24.883 1.00 90.06 176 GLY A O 1
ATOM 1353 N N . GLY A 1 177 ? 7.195 9.683 26.809 1.00 91.31 177 GLY A N 1
ATOM 1354 C CA . GLY A 1 177 ? 8.639 9.718 27.028 1.00 91.31 177 GLY A CA 1
ATOM 1355 C C . GLY A 1 177 ? 9.458 8.875 26.044 1.00 91.31 177 GLY A C 1
ATOM 1356 O O . GLY A 1 177 ? 8.948 8.185 25.162 1.00 91.31 177 GLY A O 1
ATOM 1357 N N . ARG A 1 178 ? 10.781 8.892 26.239 1.00 92.06 178 ARG A N 1
ATOM 1358 C CA . ARG A 1 178 ? 11.734 8.162 25.390 1.00 92.06 178 ARG A CA 1
ATOM 1359 C C . ARG A 1 178 ? 11.451 6.656 25.312 1.00 92.06 178 ARG A C 1
ATOM 1361 O O . ARG A 1 178 ? 11.599 6.091 24.235 1.00 92.06 178 ARG A O 1
ATOM 1368 N N . GLU A 1 179 ? 11.052 6.033 26.421 1.00 91.25 179 GLU A N 1
ATOM 1369 C CA . GLU A 1 179 ? 10.752 4.594 26.477 1.00 91.25 179 GLU A CA 1
ATOM 1370 C C . GLU A 1 179 ? 9.551 4.238 25.589 1.00 91.25 179 GLU A C 1
ATOM 1372 O O . GLU A 1 179 ? 9.680 3.385 24.714 1.00 91.25 179 GLU A O 1
ATOM 1377 N N . LEU A 1 180 ? 8.440 4.977 25.707 1.00 92.56 180 LEU A N 1
ATOM 1378 C CA . LEU A 1 180 ? 7.276 4.807 24.834 1.00 92.56 180 LEU A CA 1
ATOM 1379 C C . LEU A 1 180 ? 7.646 4.999 23.357 1.00 92.56 180 LEU A C 1
ATOM 1381 O O . LEU A 1 180 ? 7.262 4.198 22.507 1.00 92.56 180 LEU A O 1
ATOM 1385 N N . ALA A 1 181 ? 8.422 6.037 23.037 1.00 93.19 181 ALA A N 1
ATOM 1386 C CA . ALA A 1 181 ? 8.850 6.286 21.664 1.00 93.19 181 ALA A CA 1
ATOM 1387 C C . ALA A 1 181 ? 9.714 5.137 21.105 1.00 93.19 181 ALA A C 1
ATOM 1389 O O . ALA A 1 181 ? 9.604 4.786 19.930 1.00 93.19 181 ALA A O 1
ATOM 1390 N N . GLU A 1 182 ? 10.578 4.533 21.925 1.00 93.12 182 GLU A N 1
ATOM 1391 C CA . GLU A 1 182 ? 11.366 3.357 21.542 1.00 93.12 182 GLU A CA 1
ATOM 1392 C C . GLU A 1 182 ? 10.477 2.120 21.322 1.00 93.12 182 GLU A C 1
ATOM 1394 O O . GLU A 1 182 ? 10.642 1.439 20.306 1.00 93.12 182 GLU A O 1
ATOM 1399 N N . ASP A 1 183 ? 9.488 1.878 22.184 1.00 93.12 183 ASP A N 1
ATOM 1400 C CA . ASP A 1 183 ? 8.525 0.779 22.035 1.00 93.12 183 ASP A CA 1
ATOM 1401 C C . ASP A 1 183 ? 7.651 0.945 20.776 1.00 93.12 183 ASP A C 1
ATOM 1403 O O . ASP A 1 183 ? 7.500 0.006 19.987 1.00 93.12 183 ASP A O 1
ATOM 1407 N N . VAL A 1 184 ? 7.148 2.154 20.502 1.00 93.62 184 VAL A N 1
ATOM 1408 C CA . VAL A 1 184 ? 6.383 2.452 19.276 1.00 93.62 184 VAL A CA 1
ATOM 1409 C C . VAL A 1 184 ? 7.240 2.247 18.024 1.00 93.62 184 VAL A C 1
ATOM 1411 O O . VAL A 1 184 ? 6.758 1.701 17.026 1.00 93.62 184 VAL A O 1
ATOM 1414 N N . ARG A 1 185 ? 8.529 2.613 18.059 1.00 92.50 185 ARG A N 1
ATOM 1415 C CA . ARG A 1 185 ? 9.452 2.321 16.951 1.00 92.50 185 ARG A CA 1
ATOM 1416 C C . ARG A 1 185 ? 9.660 0.824 16.773 1.00 92.50 185 ARG A C 1
ATOM 1418 O O . ARG A 1 185 ? 9.697 0.374 15.631 1.00 92.50 185 ARG A O 1
ATOM 1425 N N . GLN A 1 186 ? 9.797 0.043 17.842 1.00 90.44 186 GLN A N 1
ATOM 1426 C CA . GLN A 1 186 ? 9.916 -1.416 17.735 1.00 90.44 186 GLN A CA 1
ATOM 1427 C C . GLN A 1 186 ? 8.668 -2.028 17.087 1.00 90.44 186 GLN A C 1
ATOM 1429 O O . GLN A 1 186 ? 8.800 -2.812 16.144 1.00 90.44 186 GLN A O 1
ATOM 1434 N N . LEU A 1 187 ? 7.473 -1.600 17.512 1.00 90.31 187 LEU A N 1
ATOM 1435 C CA . LEU A 1 187 ? 6.207 -1.989 16.887 1.00 90.31 187 LEU A CA 1
ATOM 1436 C C . LEU A 1 187 ? 6.198 -1.647 15.391 1.00 90.31 187 LEU A C 1
ATOM 1438 O O . LEU A 1 187 ? 5.923 -2.520 14.569 1.00 90.31 187 LEU A O 1
ATOM 1442 N N . LYS A 1 188 ? 6.574 -0.415 15.026 1.00 89.19 188 LYS A N 1
ATOM 1443 C CA . LYS A 1 188 ? 6.654 0.034 13.628 1.00 89.19 188 LYS A CA 1
ATOM 1444 C C . LYS A 1 188 ? 7.579 -0.848 12.780 1.00 89.19 188 LYS A C 1
ATOM 1446 O O . LYS A 1 188 ? 7.196 -1.290 11.701 1.00 89.19 188 LYS A O 1
ATOM 1451 N N . HIS A 1 189 ? 8.778 -1.162 13.270 1.00 85.81 189 HIS A N 1
ATOM 1452 C CA . HIS A 1 189 ? 9.706 -2.029 12.535 1.00 85.81 189 HIS A CA 1
ATOM 1453 C C . HIS A 1 189 ? 9.169 -3.456 12.370 1.00 85.81 189 HIS A C 1
ATOM 1455 O O . HIS A 1 189 ? 9.374 -4.062 11.315 1.00 85.81 189 HIS A O 1
ATOM 1461 N N . PHE A 1 190 ? 8.481 -3.987 13.386 1.00 84.12 190 PHE A N 1
ATOM 1462 C CA . PHE A 1 190 ? 7.854 -5.304 13.324 1.00 84.12 190 PHE A CA 1
ATOM 1463 C C . PHE A 1 190 ? 6.766 -5.355 12.245 1.00 84.12 190 PHE A C 1
ATOM 1465 O O . PHE A 1 190 ? 6.821 -6.206 11.356 1.00 84.12 190 PHE A O 1
ATOM 1472 N N . VAL A 1 191 ? 5.812 -4.420 12.274 1.00 82.31 191 VAL A N 1
ATOM 1473 C CA . VAL A 1 191 ? 4.695 -4.404 11.315 1.00 82.31 191 VAL A CA 1
ATOM 1474 C C . VAL A 1 191 ? 5.167 -4.146 9.884 1.00 82.31 191 VAL A C 1
ATOM 1476 O O . VAL A 1 191 ? 4.669 -4.792 8.964 1.00 82.31 191 VAL A O 1
ATOM 1479 N N . ASP A 1 192 ? 6.195 -3.312 9.695 1.00 79.75 192 ASP A N 1
ATOM 1480 C CA . ASP A 1 192 ? 6.833 -3.106 8.390 1.00 79.75 192 ASP A CA 1
ATOM 1481 C C . ASP A 1 192 ? 7.512 -4.388 7.874 1.00 79.75 192 ASP A C 1
ATOM 1483 O O . ASP A 1 192 ? 7.497 -4.679 6.677 1.00 79.75 192 ASP A O 1
ATOM 1487 N N . ALA A 1 193 ? 8.137 -5.174 8.757 1.00 76.19 193 ALA A N 1
ATOM 1488 C CA . ALA A 1 193 ? 8.768 -6.437 8.378 1.00 76.19 193 ALA A CA 1
ATOM 1489 C C . ALA A 1 193 ? 7.742 -7.511 7.990 1.00 76.19 193 ALA A C 1
ATOM 1491 O O . ALA A 1 193 ? 7.996 -8.270 7.052 1.00 76.19 193 ALA A O 1
ATOM 1492 N N . VAL A 1 194 ? 6.592 -7.554 8.670 1.00 73.44 194 VAL A N 1
ATOM 1493 C CA . VAL A 1 194 ? 5.472 -8.435 8.309 1.00 73.44 194 VAL A CA 1
ATOM 1494 C C . VAL A 1 194 ? 4.875 -8.013 6.965 1.00 73.44 194 VAL A C 1
ATOM 1496 O O . VAL A 1 194 ? 4.711 -8.855 6.087 1.00 73.44 194 VAL A O 1
ATOM 1499 N N . ASP A 1 195 ? 4.622 -6.716 6.754 1.00 72.69 195 ASP A N 1
ATOM 1500 C CA . ASP A 1 195 ? 4.052 -6.194 5.504 1.00 72.69 195 ASP A CA 1
ATOM 1501 C C . ASP A 1 195 ? 4.925 -6.501 4.278 1.00 72.69 195 ASP A C 1
ATOM 1503 O O . ASP A 1 195 ? 4.427 -6.940 3.240 1.00 72.69 195 ASP A O 1
ATOM 1507 N N . ARG A 1 196 ? 6.248 -6.337 4.412 1.00 68.31 196 ARG A N 1
ATOM 1508 C CA . ARG A 1 196 ? 7.208 -6.607 3.329 1.00 68.31 196 ARG A CA 1
ATOM 1509 C C . ARG A 1 196 ? 7.260 -8.071 2.890 1.00 68.31 196 ARG A C 1
ATOM 1511 O O . ARG A 1 196 ? 7.573 -8.325 1.732 1.00 68.31 196 ARG A O 1
ATOM 1518 N N . ASN A 1 197 ? 6.998 -9.017 3.792 1.00 61.53 197 ASN A N 1
ATOM 1519 C CA . ASN A 1 197 ? 7.215 -10.449 3.549 1.00 61.53 197 ASN A CA 1
ATOM 1520 C C . ASN A 1 197 ? 5.921 -11.264 3.428 1.00 61.53 197 ASN A C 1
ATOM 1522 O O . ASN A 1 197 ? 5.974 -12.490 3.328 1.00 61.53 197 ASN A O 1
ATOM 1526 N N . ALA A 1 198 ? 4.757 -10.622 3.465 1.00 58.50 198 ALA A N 1
ATOM 1527 C CA . ALA A 1 198 ? 3.502 -11.346 3.497 1.00 58.50 198 ALA A CA 1
ATOM 1528 C C . ALA A 1 198 ? 3.024 -11.788 2.110 1.00 58.50 198 ALA A C 1
ATOM 1530 O O . ALA A 1 198 ? 2.884 -10.994 1.176 1.00 58.50 198 ALA A O 1
ATOM 1531 N N . PHE A 1 199 ? 2.698 -13.075 2.011 1.00 57.22 199 PHE A N 1
ATOM 1532 C CA . PHE A 1 199 ? 1.906 -13.616 0.917 1.00 57.22 199 PHE A CA 1
ATOM 1533 C C . PHE A 1 199 ? 0.455 -13.140 1.054 1.00 57.22 199 PHE A C 1
ATOM 1535 O O . PHE A 1 199 ? -0.156 -13.310 2.109 1.00 57.22 199 PHE A O 1
ATOM 1542 N N . VAL A 1 200 ? -0.099 -12.564 -0.013 1.00 59.75 200 VAL A N 1
ATOM 1543 C CA . VAL A 1 200 ? -1.506 -12.150 -0.075 1.00 59.75 200 VAL A CA 1
ATOM 1544 C C . VAL A 1 200 ? -2.304 -13.271 -0.745 1.00 59.75 200 VAL A C 1
ATOM 1546 O O . VAL A 1 200 ? -2.067 -13.539 -1.926 1.00 59.75 200 VAL A O 1
ATOM 1549 N N . PRO A 1 201 ? -3.221 -13.952 -0.031 1.00 57.06 201 PRO A N 1
ATOM 1550 C CA . PRO A 1 201 ? -4.069 -14.969 -0.636 1.00 57.06 201 PRO A CA 1
ATOM 1551 C C . PRO A 1 201 ? -4.944 -14.371 -1.737 1.00 57.06 201 PRO A C 1
ATOM 1553 O O . PRO A 1 201 ? -5.452 -13.258 -1.610 1.00 57.06 201 PRO A O 1
ATOM 1556 N N . TRP A 1 202 ? -5.127 -15.128 -2.813 1.00 59.25 202 TRP A N 1
ATOM 1557 C CA . TRP A 1 202 ? -5.943 -14.715 -3.948 1.00 59.25 202 TRP A CA 1
ATOM 1558 C C . TRP A 1 202 ? -7.428 -14.901 -3.617 1.00 59.25 202 TRP A C 1
ATOM 1560 O O . TRP A 1 202 ? -7.799 -15.909 -3.013 1.00 59.25 202 TRP A O 1
ATOM 1570 N N . THR A 1 203 ? -8.288 -13.965 -4.028 1.00 65.94 203 THR A N 1
ATOM 1571 C CA . THR A 1 203 ? -9.748 -14.164 -3.969 1.00 65.94 203 THR A CA 1
ATOM 1572 C C . THR A 1 203 ? -10.225 -15.077 -5.101 1.00 65.94 203 THR A C 1
ATOM 1574 O O . THR A 1 203 ? -9.520 -15.267 -6.093 1.00 65.94 203 THR A O 1
ATOM 1577 N N . VAL A 1 204 ? -11.439 -15.630 -4.995 1.00 62.22 204 VAL A N 1
ATOM 1578 C CA . VAL A 1 204 ? -12.025 -16.458 -6.067 1.00 62.22 204 VAL A CA 1
ATOM 1579 C C . VAL A 1 204 ? -12.154 -15.659 -7.365 1.00 62.22 204 VAL A C 1
ATOM 1581 O O . VAL A 1 204 ? -11.854 -16.177 -8.438 1.00 62.22 204 VAL A O 1
ATOM 1584 N N . GLU A 1 205 ? -12.521 -14.382 -7.279 1.00 66.62 205 GLU A N 1
ATOM 1585 C CA . GLU A 1 205 ? -12.592 -13.476 -8.428 1.00 66.62 205 GLU A CA 1
ATOM 1586 C C . GLU A 1 205 ? -11.215 -13.291 -9.070 1.00 66.62 205 GLU A C 1
ATOM 1588 O O . GLU A 1 205 ? -11.104 -13.324 -10.288 1.00 66.62 205 GLU A O 1
ATOM 1593 N N . GLN A 1 206 ? -10.149 -13.161 -8.274 1.00 76.12 206 GLN A N 1
ATOM 1594 C CA . GLN A 1 206 ? -8.779 -13.037 -8.786 1.00 76.12 206 GLN A CA 1
ATOM 1595 C C . GLN A 1 206 ? -8.251 -14.345 -9.383 1.00 76.12 206 GLN A C 1
ATOM 1597 O O . GLN A 1 206 ? -7.485 -14.314 -10.340 1.00 76.12 206 GLN A O 1
ATOM 1602 N N . ILE A 1 207 ? -8.649 -15.493 -8.831 1.00 75.00 207 ILE A N 1
ATOM 1603 C CA . ILE A 1 207 ? -8.298 -16.815 -9.372 1.00 75.00 207 ILE A CA 1
ATOM 1604 C C . ILE A 1 207 ? -9.008 -17.056 -10.709 1.00 75.00 207 ILE A C 1
ATOM 1606 O O . ILE A 1 207 ? -8.438 -17.660 -11.615 1.00 75.00 207 ILE A O 1
ATOM 1610 N N . THR A 1 208 ? -10.257 -16.609 -10.827 1.00 76.12 208 THR A N 1
ATOM 1611 C CA . THR A 1 208 ? -11.088 -16.816 -12.023 1.00 76.12 208 THR A CA 1
ATOM 1612 C C . THR A 1 208 ? -10.944 -15.706 -13.065 1.00 76.12 208 THR A C 1
ATOM 1614 O O . THR A 1 208 ? -11.407 -15.872 -14.194 1.00 76.12 208 THR A O 1
ATOM 1617 N N . ASP A 1 209 ? -10.264 -14.608 -12.730 1.00 82.94 209 ASP A N 1
ATOM 1618 C CA . ASP A 1 209 ? -9.931 -13.535 -13.659 1.00 82.94 209 ASP A CA 1
ATOM 1619 C C . ASP A 1 209 ? -8.975 -14.034 -14.752 1.00 82.94 209 ASP A C 1
ATOM 1621 O O . ASP A 1 209 ? -7.795 -14.298 -14.527 1.00 82.94 209 ASP A O 1
ATOM 1625 N N . GLN A 1 210 ? -9.494 -14.131 -15.974 1.00 87.38 210 GLN A N 1
ATOM 1626 C CA . GLN A 1 210 ? -8.711 -14.484 -17.156 1.00 87.38 210 GLN A CA 1
ATOM 1627 C C . GLN A 1 210 ? -8.086 -13.264 -17.836 1.00 87.38 210 GLN A C 1
ATOM 1629 O O . GLN A 1 210 ? -7.152 -13.405 -18.630 1.00 87.38 210 GLN A O 1
ATOM 1634 N N . GLU A 1 211 ? -8.589 -12.059 -17.575 1.00 85.44 211 GLU A N 1
ATOM 1635 C CA . GLU A 1 211 ? -8.152 -10.866 -18.280 1.00 85.44 211 GLU A CA 1
ATOM 1636 C C . GLU A 1 211 ? -6.795 -10.377 -17.776 1.00 85.44 211 GLU A C 1
ATOM 1638 O O . GLU A 1 211 ? -5.914 -10.100 -18.596 1.00 85.44 211 GLU A O 1
ATOM 1643 N N . THR A 1 212 ? -6.592 -10.306 -16.459 1.00 85.12 212 THR A N 1
ATOM 1644 C CA . THR A 1 212 ? -5.297 -9.912 -15.880 1.00 85.12 212 THR A CA 1
ATOM 1645 C C . THR A 1 212 ? -4.144 -10.810 -16.340 1.00 85.12 212 THR A C 1
ATOM 1647 O O . THR A 1 212 ? -3.182 -10.267 -16.897 1.00 85.12 212 THR A O 1
ATOM 1650 N N . PRO A 1 213 ? -4.204 -12.154 -16.210 1.00 84.12 213 PRO A N 1
ATOM 1651 C CA . PRO A 1 213 ? -3.124 -13.015 -16.688 1.00 84.12 213 PRO A CA 1
ATOM 1652 C C . PRO A 1 213 ? -2.947 -12.932 -18.209 1.00 84.12 213 PRO A C 1
ATOM 1654 O O . PRO A 1 213 ? -1.811 -12.946 -18.681 1.00 84.12 213 PRO A O 1
ATOM 1657 N N . ARG A 1 214 ? -4.023 -12.756 -18.994 1.00 87.25 214 ARG A N 1
ATOM 1658 C CA . ARG A 1 214 ? -3.918 -12.543 -20.449 1.00 87.25 214 ARG A CA 1
ATOM 1659 C C . ARG A 1 214 ? -3.170 -11.252 -20.782 1.00 87.25 214 ARG A C 1
ATOM 1661 O O . ARG A 1 214 ? -2.274 -11.273 -21.619 1.00 87.25 214 ARG A O 1
ATOM 1668 N N . ARG A 1 215 ? -3.497 -10.134 -20.127 1.00 87.75 215 ARG A N 1
ATOM 1669 C CA . ARG A 1 215 ? -2.808 -8.846 -20.331 1.00 87.75 215 ARG A CA 1
ATOM 1670 C C . ARG A 1 215 ? -1.335 -8.928 -19.927 1.00 87.75 215 ARG A C 1
ATOM 1672 O O . ARG A 1 215 ? -0.481 -8.427 -20.653 1.00 87.75 215 ARG A O 1
ATOM 1679 N N . GLN A 1 216 ? -1.029 -9.589 -18.809 1.00 87.06 216 GLN A N 1
ATOM 1680 C CA . GLN A 1 216 ? 0.353 -9.837 -18.385 1.00 87.06 216 GLN A CA 1
ATOM 1681 C C . GLN A 1 216 ? 1.108 -10.696 -19.405 1.00 87.06 216 GLN A C 1
ATOM 1683 O O . GLN A 1 216 ? 2.221 -10.351 -19.797 1.00 87.06 216 GLN A O 1
ATOM 1688 N N . HIS A 1 217 ? 0.481 -11.766 -19.896 1.00 86.75 217 HIS A N 1
ATOM 1689 C CA . HIS A 1 217 ? 1.053 -12.621 -20.929 1.00 86.75 217 HIS A CA 1
ATOM 1690 C C . HIS A 1 217 ? 1.366 -11.848 -22.219 1.00 86.75 217 HIS A C 1
ATOM 1692 O O . HIS A 1 217 ? 2.470 -11.962 -22.753 1.00 86.75 217 HIS A O 1
ATOM 1698 N N . GLU A 1 218 ? 0.438 -11.011 -22.687 1.00 90.94 218 GLU A N 1
ATOM 1699 C CA . GLU A 1 218 ? 0.643 -10.159 -23.864 1.00 90.94 218 GLU A CA 1
ATOM 1700 C C . GLU A 1 218 ? 1.787 -9.152 -23.667 1.00 90.94 218 GLU A C 1
ATOM 1702 O O . GLU A 1 218 ? 2.614 -8.987 -24.564 1.00 90.94 218 GLU A O 1
ATOM 1707 N N . LEU A 1 219 ? 1.910 -8.538 -22.482 1.00 90.44 219 LEU A N 1
ATOM 1708 C CA . LEU A 1 219 ? 3.040 -7.656 -22.160 1.00 90.44 219 LEU A CA 1
ATOM 1709 C C . LEU A 1 219 ? 4.388 -8.377 -22.270 1.00 90.44 219 LEU A C 1
ATOM 1711 O O . LEU A 1 219 ? 5.351 -7.779 -22.753 1.00 90.44 219 LEU A O 1
ATOM 1715 N N . TYR A 1 220 ? 4.470 -9.643 -21.849 1.00 87.31 220 TYR A N 1
ATOM 1716 C CA . TYR A 1 220 ? 5.686 -10.443 -22.007 1.00 87.31 220 TYR A CA 1
ATOM 1717 C C . TYR A 1 220 ? 5.963 -10.753 -23.480 1.00 87.31 220 TYR A C 1
ATOM 1719 O O . TYR A 1 220 ? 7.090 -10.558 -23.938 1.00 87.31 220 TYR A O 1
ATOM 1727 N N . ARG A 1 221 ? 4.954 -11.190 -24.245 1.00 89.00 221 ARG A N 1
ATOM 1728 C CA . ARG A 1 221 ? 5.113 -11.519 -25.674 1.00 89.00 221 ARG A CA 1
ATOM 1729 C C . ARG A 1 221 ? 5.582 -10.324 -26.497 1.00 89.00 221 ARG A C 1
ATOM 1731 O O . ARG A 1 221 ? 6.510 -10.458 -27.292 1.00 89.00 221 ARG A O 1
ATOM 1738 N N . LEU A 1 222 ? 5.015 -9.154 -26.225 1.00 92.75 222 LEU A N 1
ATOM 1739 C CA . LEU A 1 222 ? 5.392 -7.901 -26.867 1.00 92.75 222 LEU A CA 1
ATOM 1740 C C . LEU A 1 222 ? 6.882 -7.570 -26.713 1.00 92.75 222 LEU A C 1
ATOM 1742 O O . LEU A 1 222 ? 7.470 -7.010 -27.637 1.00 92.75 222 LEU A O 1
ATOM 1746 N N . THR A 1 223 ? 7.530 -7.951 -25.603 1.00 91.44 223 THR A N 1
ATOM 1747 C CA . THR A 1 223 ? 8.981 -7.722 -25.458 1.00 91.44 223 THR A CA 1
ATOM 1748 C C . THR A 1 223 ? 9.795 -8.473 -26.517 1.00 91.44 223 THR A C 1
ATOM 1750 O O . THR A 1 223 ? 10.774 -7.940 -27.044 1.00 91.44 223 THR A O 1
ATOM 1753 N N . ALA A 1 22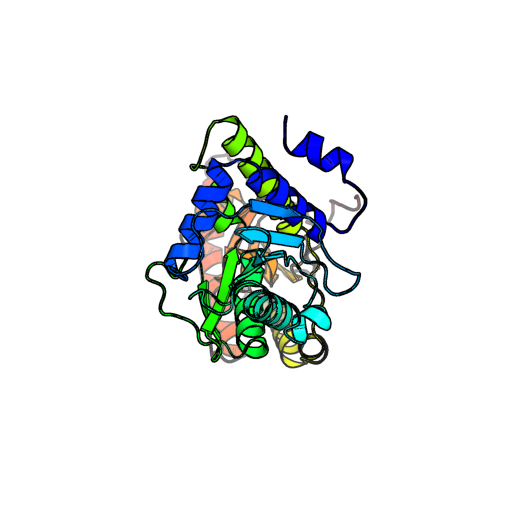4 ? 9.364 -9.685 -26.884 1.00 88.62 224 ALA A N 1
ATOM 1754 C CA . ALA A 1 224 ? 10.002 -10.478 -27.926 1.00 88.62 224 ALA A CA 1
ATOM 1755 C C . ALA A 1 224 ? 9.749 -9.885 -29.320 1.00 88.62 224 ALA A C 1
ATOM 1757 O O . ALA A 1 224 ? 10.681 -9.823 -30.124 1.00 88.62 224 ALA A O 1
ATOM 1758 N N . ASP A 1 225 ? 8.530 -9.400 -29.578 1.00 92.94 225 ASP A N 1
ATOM 1759 C CA . ASP A 1 225 ? 8.161 -8.759 -30.846 1.00 92.94 225 ASP A CA 1
ATOM 1760 C C . ASP A 1 225 ? 8.945 -7.460 -31.082 1.00 92.94 225 ASP A C 1
ATOM 1762 O O . ASP A 1 225 ? 9.471 -7.231 -32.173 1.00 92.94 225 ASP A O 1
ATOM 1766 N N . VAL A 1 226 ? 9.076 -6.628 -30.040 1.00 94.62 226 VAL A N 1
ATOM 1767 C CA . VAL A 1 226 ? 9.905 -5.413 -30.056 1.00 94.62 226 VAL A CA 1
ATOM 1768 C C . VAL A 1 226 ? 11.350 -5.760 -30.376 1.00 94.62 226 VAL A C 1
ATOM 1770 O O . VAL A 1 226 ? 11.937 -5.147 -31.267 1.00 94.62 226 VAL A O 1
ATOM 1773 N N . ARG A 1 227 ? 11.930 -6.758 -29.698 1.00 91.38 227 ARG A N 1
ATOM 1774 C CA . ARG A 1 227 ? 13.302 -7.196 -29.980 1.00 91.38 227 ARG A CA 1
ATOM 1775 C C . ARG A 1 227 ? 13.453 -7.626 -31.434 1.00 91.38 227 ARG A C 1
ATOM 1777 O O . ARG A 1 227 ? 14.397 -7.201 -32.094 1.00 91.38 227 ARG A O 1
ATOM 1784 N N . GLU A 1 228 ? 12.552 -8.468 -31.931 1.00 91.94 228 GLU A N 1
ATOM 1785 C CA . GLU A 1 228 ? 12.618 -8.972 -33.301 1.00 91.94 228 GLU A CA 1
ATOM 1786 C C . GLU A 1 228 ? 12.522 -7.830 -34.325 1.00 91.94 228 GLU A C 1
ATOM 1788 O O . GLU A 1 228 ? 13.292 -7.781 -35.287 1.00 91.94 228 GLU A O 1
ATOM 1793 N N . ARG A 1 229 ? 11.617 -6.869 -34.102 1.00 95.25 229 ARG A N 1
ATOM 1794 C CA . ARG A 1 229 ? 11.480 -5.678 -34.949 1.00 95.25 229 ARG A CA 1
ATOM 1795 C C . ARG A 1 229 ? 12.719 -4.782 -34.882 1.00 95.25 229 ARG A C 1
ATOM 1797 O O . ARG A 1 229 ? 13.217 -4.374 -35.930 1.00 95.25 229 ARG A O 1
ATOM 1804 N N . ALA A 1 230 ? 13.245 -4.516 -33.686 1.00 94.25 230 ALA A N 1
ATOM 1805 C CA . ALA A 1 230 ? 14.453 -3.717 -33.481 1.00 94.25 230 ALA A CA 1
ATOM 1806 C C . ALA A 1 230 ? 15.679 -4.359 -34.148 1.00 94.25 230 ALA A C 1
ATOM 1808 O O . ALA A 1 230 ? 16.477 -3.665 -34.776 1.00 94.25 230 ALA A O 1
ATOM 1809 N N . GLN A 1 231 ? 15.803 -5.686 -34.068 1.00 92.19 231 GLN A N 1
ATOM 1810 C CA . GLN A 1 231 ? 16.867 -6.439 -34.725 1.00 92.19 231 GLN A CA 1
ATOM 1811 C C . GLN A 1 231 ? 16.751 -6.360 -36.251 1.00 92.19 231 GLN A C 1
ATOM 1813 O O . GLN A 1 231 ? 17.737 -6.059 -36.918 1.00 92.19 231 GLN A O 1
ATOM 1818 N N . ARG A 1 232 ? 15.549 -6.557 -36.812 1.00 92.94 232 ARG A N 1
ATOM 1819 C CA . ARG A 1 232 ? 15.312 -6.415 -38.261 1.00 92.94 232 ARG A CA 1
ATOM 1820 C C . ARG A 1 232 ? 15.622 -5.011 -38.782 1.00 92.94 232 ARG A C 1
ATOM 1822 O O . ARG A 1 232 ? 16.055 -4.875 -39.919 1.00 92.94 232 ARG A O 1
ATOM 1829 N N . ARG A 1 233 ? 15.420 -3.979 -37.958 1.00 93.88 233 ARG A N 1
ATOM 1830 C CA . ARG A 1 233 ? 15.752 -2.583 -38.284 1.00 93.88 233 ARG A CA 1
ATOM 1831 C C . ARG A 1 233 ? 17.209 -2.196 -38.018 1.00 93.88 233 ARG A C 1
ATOM 1833 O O . ARG A 1 233 ? 17.566 -1.049 -38.259 1.00 93.88 233 ARG A O 1
ATOM 1840 N N . GLY A 1 234 ? 18.041 -3.106 -37.509 1.00 92.44 234 GLY A N 1
ATOM 1841 C CA . GLY A 1 234 ? 19.439 -2.807 -37.179 1.00 92.44 234 GLY A CA 1
ATOM 1842 C C . GLY A 1 234 ? 19.612 -1.831 -36.010 1.00 92.44 234 GLY A C 1
ATOM 1843 O O . GLY A 1 234 ? 20.669 -1.223 -35.870 1.00 92.44 234 GLY A O 1
ATOM 1844 N N . VAL A 1 235 ? 18.584 -1.662 -35.171 1.00 94.31 235 VAL A N 1
ATOM 1845 C CA . VAL A 1 235 ? 18.653 -0.822 -33.962 1.00 94.31 235 VAL A CA 1
ATOM 1846 C C . VAL A 1 235 ? 19.496 -1.498 -32.875 1.00 94.31 235 VAL A C 1
ATOM 1848 O O . VAL A 1 235 ? 20.191 -0.824 -32.116 1.00 94.31 235 VAL A O 1
ATOM 1851 N N . LEU A 1 236 ? 19.442 -2.832 -32.808 1.00 92.12 236 LEU A N 1
ATOM 1852 C CA . LEU A 1 236 ? 20.261 -3.647 -31.908 1.00 92.12 236 LEU A CA 1
ATOM 1853 C C . LEU A 1 236 ? 21.583 -4.010 -32.593 1.00 92.12 236 LEU A C 1
ATOM 1855 O O . LEU A 1 236 ? 21.573 -4.445 -33.743 1.00 92.12 236 LEU A O 1
ATOM 1859 N N . ASP A 1 237 ? 22.712 -3.885 -31.890 1.00 84.62 237 ASP A N 1
ATOM 1860 C CA . ASP A 1 237 ? 24.032 -4.096 -32.519 1.00 84.62 237 ASP A CA 1
ATOM 1861 C C . ASP A 1 237 ? 24.394 -5.575 -32.677 1.00 84.62 237 ASP A C 1
ATOM 1863 O O . ASP A 1 237 ? 25.266 -5.929 -33.467 1.00 84.62 237 ASP A O 1
ATOM 1867 N N . ARG A 1 238 ? 23.755 -6.443 -31.891 1.00 81.44 238 ARG A N 1
ATOM 1868 C CA . ARG A 1 238 ? 23.900 -7.899 -31.959 1.00 81.44 238 ARG A CA 1
ATOM 1869 C C . ARG A 1 238 ? 22.529 -8.544 -31.821 1.00 81.44 238 ARG A C 1
ATOM 1871 O O . ARG A 1 238 ? 21.628 -7.978 -31.198 1.00 81.44 238 ARG A O 1
ATOM 1878 N N . ALA A 1 239 ? 22.387 -9.748 -32.372 1.00 68.00 239 ALA A N 1
ATOM 1879 C CA . ALA A 1 239 ? 21.201 -10.564 -32.153 1.00 68.00 239 ALA A CA 1
ATOM 1880 C C . ALA A 1 239 ? 21.022 -10.813 -30.647 1.00 68.00 239 ALA A C 1
ATOM 1882 O O . ALA A 1 239 ? 21.913 -11.352 -29.987 1.00 68.00 239 ALA A O 1
ATOM 1883 N N . GLY A 1 240 ? 19.885 -10.387 -30.095 1.00 62.75 240 GLY A N 1
ATOM 1884 C CA . GLY A 1 240 ? 19.560 -10.647 -28.694 1.00 62.75 240 GLY A CA 1
ATOM 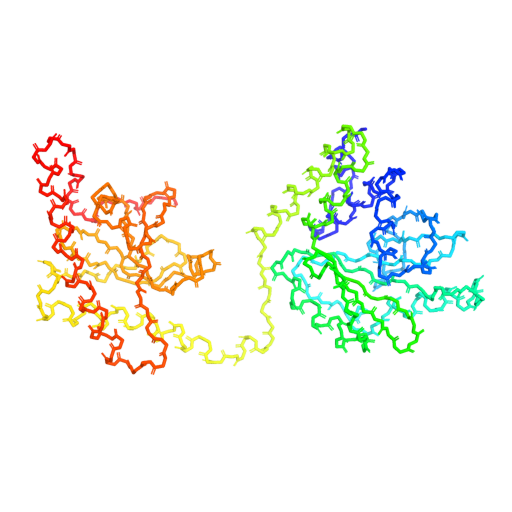1885 C C . GLY A 1 240 ? 19.287 -12.136 -28.478 1.00 62.75 240 GLY A C 1
ATOM 1886 O O . GLY A 1 240 ? 18.647 -12.774 -29.313 1.00 62.75 240 GLY A O 1
ATOM 1887 N N . LYS A 1 241 ? 19.734 -12.706 -27.355 1.00 64.88 241 LYS A N 1
ATOM 1888 C CA . LYS A 1 241 ? 19.379 -14.083 -26.973 1.00 64.88 241 LYS A CA 1
ATOM 1889 C C . LYS A 1 241 ? 18.063 -14.073 -26.172 1.00 64.88 241 LYS A C 1
ATOM 1891 O O . LYS A 1 241 ? 17.771 -13.135 -25.426 1.00 64.88 241 LYS A O 1
ATOM 1896 N N . ASN A 1 242 ? 17.248 -15.124 -26.312 1.00 57.50 242 ASN A N 1
ATOM 1897 C CA . ASN A 1 242 ? 16.229 -15.442 -25.306 1.00 57.50 242 ASN A CA 1
ATOM 1898 C C . ASN A 1 242 ? 16.983 -15.877 -24.045 1.00 57.50 242 ASN A C 1
ATOM 1900 O O . ASN A 1 242 ? 17.429 -17.016 -23.968 1.00 57.50 242 ASN A O 1
ATOM 1904 N N . ALA A 1 243 ? 17.159 -14.983 -23.082 1.00 55.41 243 ALA A N 1
ATOM 1905 C CA . ALA A 1 243 ? 17.592 -15.370 -21.751 1.00 55.41 243 ALA A CA 1
ATOM 1906 C C . ALA A 1 243 ? 16.425 -15.072 -20.810 1.00 55.41 243 ALA A C 1
ATOM 1908 O O . ALA A 1 243 ? 16.038 -13.903 -20.721 1.00 55.41 243 ALA A O 1
ATOM 1909 N N . PRO A 1 244 ? 15.831 -16.076 -20.135 1.00 50.41 244 PRO A N 1
ATOM 1910 C CA . PRO A 1 244 ? 14.989 -15.766 -18.996 1.00 50.41 244 PRO A CA 1
ATOM 1911 C C . PRO A 1 244 ? 15.847 -14.954 -18.025 1.00 50.41 244 PRO A C 1
ATOM 1913 O O . PRO A 1 244 ? 16.957 -15.360 -17.672 1.00 50.41 244 PRO A O 1
ATOM 1916 N N . SER A 1 245 ? 15.363 -13.776 -17.638 1.00 51.50 245 SER A N 1
ATOM 1917 C CA . SER A 1 245 ? 15.963 -13.027 -16.542 1.00 51.50 245 SER A CA 1
ATOM 1918 C C . SER A 1 245 ? 15.916 -13.933 -15.310 1.00 51.50 245 SER A C 1
ATOM 1920 O O . SER A 1 245 ? 14.856 -14.156 -14.740 1.00 51.50 245 SER A O 1
ATOM 1922 N N . ARG A 1 246 ? 17.057 -14.515 -14.917 1.00 46.78 246 ARG A N 1
ATOM 1923 C CA . ARG A 1 246 ? 17.187 -15.292 -13.669 1.00 46.78 246 ARG A CA 1
ATOM 1924 C C . ARG A 1 246 ? 17.037 -14.408 -12.420 1.00 46.78 246 ARG A C 1
ATOM 1926 O O . ARG A 1 246 ? 17.024 -14.918 -11.306 1.00 46.78 246 ARG A O 1
ATOM 1933 N N . ALA A 1 247 ? 16.943 -13.089 -12.586 1.00 48.38 247 ALA A N 1
ATOM 1934 C CA . ALA A 1 247 ? 16.934 -12.116 -11.504 1.00 48.38 247 ALA A CA 1
ATOM 1935 C C . ALA A 1 247 ? 15.498 -11.747 -11.080 1.00 48.38 247 ALA A C 1
ATOM 1937 O O . ALA A 1 247 ? 15.014 -10.652 -11.370 1.00 48.38 247 ALA A O 1
ATOM 1938 N N . GLY A 1 248 ? 14.838 -12.645 -10.344 1.00 58.53 248 GLY A N 1
ATOM 1939 C CA . GLY A 1 248 ? 13.590 -12.352 -9.626 1.00 58.53 248 GLY A CA 1
ATOM 1940 C C . GLY A 1 248 ? 12.313 -12.381 -10.478 1.00 58.53 248 GLY A C 1
ATOM 1941 O O . GLY A 1 248 ? 12.232 -13.085 -11.474 1.00 58.53 248 GLY A O 1
ATOM 1942 N N . SER A 1 249 ? 11.287 -11.629 -10.062 1.00 66.75 249 SER A N 1
ATOM 1943 C CA . SER A 1 249 ? 9.919 -11.645 -10.623 1.00 66.75 249 SER A CA 1
ATOM 1944 C C . SER A 1 249 ? 9.762 -11.019 -12.021 1.00 66.75 249 SER A C 1
ATOM 1946 O O . SER A 1 249 ? 8.637 -10.847 -12.493 1.00 66.75 249 SER A O 1
ATOM 1948 N N . ALA A 1 250 ? 10.861 -10.647 -12.680 1.00 82.81 250 ALA A N 1
ATOM 1949 C CA . ALA A 1 250 ? 10.849 -9.981 -13.977 1.00 82.81 250 ALA A CA 1
ATOM 1950 C C . ALA A 1 250 ? 11.049 -10.977 -15.130 1.00 82.81 250 ALA A C 1
ATOM 1952 O O . ALA A 1 250 ? 11.855 -11.899 -15.038 1.00 82.81 250 ALA A O 1
ATOM 1953 N N . VAL A 1 251 ? 10.343 -10.770 -16.243 1.00 85.31 251 VAL A N 1
ATOM 1954 C CA . VAL A 1 251 ? 10.379 -11.659 -17.418 1.00 85.31 251 VAL A CA 1
ATOM 1955 C C . VAL A 1 251 ? 10.574 -10.828 -18.682 1.00 85.31 251 VAL A C 1
ATOM 1957 O O . VAL A 1 251 ? 9.942 -9.786 -18.856 1.00 85.31 251 VAL A O 1
ATOM 1960 N N . GLY A 1 252 ? 11.455 -11.277 -19.576 1.00 86.88 252 GLY A N 1
ATOM 1961 C CA . GLY A 1 252 ? 11.769 -10.555 -20.805 1.00 86.88 252 GLY A CA 1
ATOM 1962 C C . GLY A 1 252 ? 12.918 -11.172 -21.586 1.00 86.88 252 GLY A C 1
ATOM 1963 O O . GLY A 1 252 ? 13.123 -12.385 -21.557 1.00 86.88 252 GLY A O 1
ATOM 1964 N N . CYS A 1 253 ? 13.669 -10.325 -22.285 1.00 85.50 253 CYS A N 1
ATOM 1965 C CA . CYS A 1 253 ? 14.799 -10.727 -23.11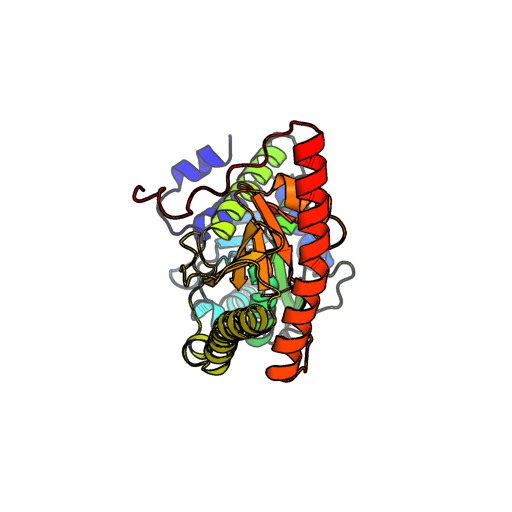1 1.00 85.50 253 CYS A CA 1
ATOM 1966 C C . CYS A 1 253 ? 16.031 -9.854 -22.860 1.00 85.50 253 CYS A C 1
ATOM 1968 O O . CYS A 1 253 ? 15.947 -8.758 -22.306 1.00 85.50 253 CYS A O 1
ATOM 1970 N N . VAL A 1 254 ? 17.192 -10.344 -23.289 1.00 87.00 254 VAL A N 1
ATOM 1971 C CA . VAL A 1 254 ? 18.433 -9.570 -23.270 1.00 87.00 254 VAL A CA 1
ATOM 1972 C C . VAL A 1 254 ? 18.691 -9.044 -24.678 1.00 87.00 254 VAL A C 1
ATOM 1974 O O . VAL A 1 254 ? 18.660 -9.799 -25.654 1.00 87.00 254 VAL A O 1
ATOM 1977 N N . VAL A 1 255 ? 18.930 -7.740 -24.782 1.00 89.94 255 VAL A N 1
ATOM 1978 C CA . VAL A 1 255 ? 19.210 -7.042 -26.038 1.00 89.94 255 VAL A CA 1
ATOM 1979 C C . VAL A 1 255 ? 20.573 -6.369 -25.965 1.00 89.94 255 VAL A C 1
ATOM 1981 O O . VAL A 1 255 ? 21.022 -5.972 -24.892 1.00 89.94 255 VAL A O 1
ATOM 1984 N N . HIS A 1 256 ? 21.242 -6.253 -27.108 1.00 90.44 256 HIS A N 1
ATOM 1985 C CA . HIS A 1 256 ? 22.491 -5.513 -27.209 1.00 90.44 256 HIS A CA 1
ATOM 1986 C C . HIS A 1 256 ? 22.212 -4.147 -27.831 1.00 90.44 256 HIS A C 1
ATOM 1988 O O . HIS A 1 256 ? 21.948 -4.049 -29.032 1.00 90.44 256 HIS A O 1
ATOM 1994 N N . LEU A 1 257 ? 22.220 -3.109 -26.999 1.00 91.62 257 LEU A N 1
ATOM 1995 C CA . LEU A 1 257 ? 21.797 -1.762 -27.359 1.00 91.62 257 LEU A CA 1
ATOM 1996 C C . LEU A 1 257 ? 22.931 -0.766 -27.118 1.00 91.62 257 LEU A C 1
ATOM 1998 O O . LEU A 1 257 ? 23.414 -0.624 -25.996 1.00 91.62 257 LEU A O 1
ATOM 2002 N N . GLY A 1 258 ? 23.338 -0.053 -28.168 1.00 90.50 258 GLY A N 1
ATOM 2003 C CA . GLY A 1 258 ? 24.344 1.005 -28.068 1.00 90.50 258 GLY A CA 1
ATOM 2004 C C . GLY A 1 258 ? 25.706 0.517 -27.570 1.00 90.50 258 GLY A C 1
ATOM 2005 O O . GLY A 1 258 ? 26.418 1.261 -26.899 1.00 90.50 258 GLY A O 1
ATOM 2006 N N . GLY A 1 259 ? 26.062 -0.727 -27.881 1.00 88.38 259 GLY A N 1
ATOM 2007 C CA . GLY A 1 259 ? 27.283 -1.362 -27.412 1.00 88.38 259 GLY A CA 1
ATOM 2008 C C . GLY A 1 259 ? 27.155 -2.044 -26.053 1.00 88.38 259 GLY A C 1
ATOM 2009 O O . GLY A 1 259 ? 28.184 -2.294 -25.452 1.00 88.38 259 GLY A O 1
ATOM 2010 N N . HIS A 1 260 ? 25.961 -2.281 -25.511 1.00 87.38 260 HIS A N 1
ATOM 2011 C CA . HIS A 1 260 ? 25.833 -2.876 -24.180 1.00 87.38 260 HIS A CA 1
ATOM 2012 C C . HIS A 1 260 ? 24.735 -3.922 -24.115 1.00 87.38 260 HIS A C 1
ATOM 2014 O O . HIS A 1 260 ? 23.614 -3.700 -24.577 1.00 87.38 260 HIS A O 1
ATOM 2020 N N . TRP A 1 261 ? 25.035 -5.033 -23.450 1.00 87.31 261 TRP A N 1
ATOM 2021 C CA . TRP A 1 261 ? 24.011 -5.975 -23.027 1.00 87.31 261 TRP A CA 1
ATOM 2022 C C . TRP A 1 261 ? 23.118 -5.351 -21.952 1.00 87.31 261 TRP A C 1
ATOM 2024 O O . TRP A 1 261 ? 23.587 -4.895 -20.909 1.00 87.31 261 TRP A O 1
ATOM 2034 N N . THR A 1 262 ? 21.813 -5.342 -22.207 1.00 88.75 262 THR A N 1
ATOM 2035 C CA . THR A 1 262 ? 20.792 -4.843 -21.287 1.00 88.75 262 THR A CA 1
ATOM 2036 C C . THR A 1 262 ? 19.593 -5.778 -21.267 1.00 88.75 262 THR A C 1
ATOM 2038 O O . THR A 1 262 ? 19.234 -6.379 -22.281 1.00 88.75 262 THR A O 1
ATOM 2041 N N . ALA A 1 263 ? 18.974 -5.926 -20.100 1.00 90.50 263 ALA A N 1
ATOM 2042 C CA . ALA A 1 263 ? 17.740 -6.685 -19.975 1.00 90.50 263 ALA A CA 1
ATOM 2043 C C . ALA A 1 263 ? 16.542 -5.785 -20.264 1.00 90.50 263 ALA A C 1
ATOM 2045 O O . ALA A 1 263 ? 16.298 -4.836 -19.521 1.00 90.50 263 ALA A O 1
ATOM 2046 N N . PHE A 1 264 ? 15.784 -6.122 -21.305 1.00 92.69 264 PHE A N 1
ATOM 2047 C CA . PHE A 1 264 ? 14.483 -5.542 -21.606 1.00 92.69 264 PHE A CA 1
ATOM 2048 C C . PHE A 1 264 ? 13.383 -6.462 -21.081 1.00 92.69 264 PHE A C 1
ATOM 2050 O O . PHE A 1 264 ? 13.169 -7.558 -21.604 1.00 92.69 264 PHE A O 1
ATOM 2057 N N . GLN A 1 265 ? 12.712 -6.037 -20.014 1.00 91.12 265 GLN A N 1
ATOM 2058 C CA . GLN A 1 265 ? 11.846 -6.914 -19.232 1.00 91.12 265 GLN A CA 1
ATOM 2059 C C . GLN A 1 265 ? 10.602 -6.213 -18.706 1.00 91.12 265 GLN A C 1
ATOM 2061 O O . GLN A 1 265 ? 10.617 -5.026 -18.388 1.00 91.12 265 GLN A O 1
ATOM 2066 N N . VAL A 1 266 ? 9.535 -6.990 -18.552 1.00 92.44 266 VAL A N 1
ATOM 2067 C CA . VAL A 1 266 ? 8.400 -6.635 -17.705 1.00 92.44 266 VAL A CA 1
ATOM 2068 C C . VAL A 1 266 ? 8.797 -6.908 -16.255 1.00 92.44 266 VAL A C 1
ATOM 2070 O O . VAL A 1 266 ? 9.210 -8.024 -15.937 1.00 92.44 266 VAL A O 1
ATOM 2073 N N . SER A 1 267 ? 8.660 -5.921 -15.371 1.00 90.56 267 SER A N 1
ATOM 2074 C CA . SER A 1 267 ? 9.013 -6.055 -13.952 1.00 90.56 267 SER A CA 1
ATOM 2075 C C . SER A 1 267 ? 7.864 -5.600 -13.051 1.00 90.56 267 SER A C 1
ATOM 2077 O O . SER A 1 267 ? 7.736 -4.402 -12.789 1.00 90.56 267 SER A O 1
ATOM 2079 N N . PRO A 1 268 ? 7.045 -6.533 -12.526 1.00 86.38 268 PRO A N 1
ATOM 2080 C CA . PRO A 1 268 ? 5.984 -6.201 -11.576 1.00 86.38 268 PRO A CA 1
ATOM 2081 C C . PRO A 1 268 ? 6.511 -5.534 -10.302 1.00 86.38 268 PRO A C 1
ATOM 2083 O O . PRO A 1 268 ? 5.836 -4.674 -9.750 1.00 86.38 268 PRO A O 1
ATOM 2086 N N . ALA A 1 269 ? 7.722 -5.886 -9.852 1.00 83.50 269 ALA A N 1
ATOM 2087 C CA . ALA A 1 269 ? 8.345 -5.266 -8.683 1.00 83.50 269 ALA A CA 1
ATOM 2088 C C . ALA A 1 269 ? 8.645 -3.778 -8.921 1.00 83.50 269 ALA A C 1
ATOM 2090 O O . ALA A 1 269 ? 8.202 -2.935 -8.147 1.00 83.50 269 ALA A O 1
ATOM 2091 N N . LEU A 1 270 ? 9.313 -3.443 -10.032 1.00 85.88 270 LEU A N 1
ATOM 2092 C CA . LEU A 1 270 ? 9.610 -2.045 -10.369 1.00 85.88 270 LEU A CA 1
ATOM 2093 C C . LEU A 1 270 ? 8.335 -1.270 -10.733 1.00 85.88 270 LEU A C 1
ATOM 2095 O O . LEU A 1 270 ? 8.216 -0.089 -10.421 1.00 85.88 270 LEU A O 1
ATOM 2099 N N . GLN A 1 271 ? 7.351 -1.927 -11.351 1.00 86.81 271 GLN A N 1
ATOM 2100 C CA . GLN A 1 271 ? 6.048 -1.316 -11.602 1.00 86.81 271 GLN A CA 1
ATOM 2101 C C . GLN A 1 271 ? 5.315 -0.991 -10.295 1.00 86.81 271 GLN A C 1
ATOM 2103 O O . GLN A 1 271 ? 4.751 0.092 -10.179 1.00 86.81 271 GLN A O 1
ATOM 2108 N N . ALA A 1 272 ? 5.324 -1.900 -9.319 1.00 77.38 272 ALA A N 1
ATOM 2109 C CA . ALA A 1 272 ? 4.698 -1.678 -8.020 1.00 77.38 272 ALA A CA 1
ATOM 2110 C C . ALA A 1 272 ? 5.412 -0.589 -7.206 1.00 77.38 272 ALA A C 1
ATOM 2112 O O . ALA A 1 272 ? 4.752 0.165 -6.499 1.00 77.38 272 ALA A O 1
ATOM 2113 N N . GLU A 1 273 ? 6.740 -0.510 -7.307 1.00 79.31 273 GLU A N 1
ATOM 2114 C CA . GLU A 1 273 ? 7.558 0.458 -6.572 1.00 79.31 273 GLU A CA 1
ATOM 2115 C C . GLU A 1 273 ? 7.486 1.869 -7.172 1.00 79.31 273 GLU A C 1
ATOM 2117 O O . GLU A 1 273 ? 7.297 2.836 -6.438 1.00 79.31 273 GLU A O 1
ATOM 2122 N N . TYR A 1 274 ? 7.600 1.999 -8.499 1.00 80.00 274 TYR A N 1
ATOM 2123 C CA . TYR A 1 274 ? 7.722 3.303 -9.166 1.00 80.00 274 TYR A CA 1
ATOM 2124 C C . TYR A 1 274 ? 6.454 3.752 -9.901 1.00 80.00 274 TYR A C 1
ATOM 2126 O O . TYR A 1 274 ? 6.312 4.935 -10.192 1.00 80.00 274 TYR A O 1
ATOM 2134 N N . GLY A 1 275 ? 5.540 2.843 -10.252 1.00 81.19 275 GLY A N 1
ATOM 2135 C CA . GLY A 1 275 ? 4.256 3.180 -10.882 1.00 81.19 275 GLY A CA 1
ATOM 2136 C C . GLY A 1 275 ? 4.328 3.792 -12.290 1.00 81.19 275 GLY A C 1
ATOM 2137 O O . GLY A 1 275 ? 3.305 4.236 -12.801 1.00 81.19 275 GLY A O 1
ATOM 2138 N N . VAL A 1 276 ? 5.506 3.831 -12.927 1.00 80.75 276 VAL A N 1
ATOM 2139 C CA . VAL A 1 276 ? 5.734 4.569 -14.188 1.00 80.75 276 VAL A CA 1
ATOM 2140 C C . VAL A 1 276 ? 5.573 3.732 -15.458 1.00 80.75 276 VAL A C 1
ATOM 2142 O O . VAL A 1 276 ? 5.081 4.233 -16.465 1.00 80.75 276 VAL A O 1
ATOM 2145 N N . SER A 1 277 ? 5.996 2.467 -15.445 1.00 90.19 277 SER A N 1
ATOM 2146 C CA . SER A 1 277 ? 5.885 1.561 -16.592 1.00 90.19 277 SER A CA 1
ATOM 2147 C C . SER A 1 277 ? 5.947 0.099 -16.143 1.00 90.19 277 SER A C 1
ATOM 2149 O O . SER A 1 277 ? 6.653 -0.209 -15.176 1.00 90.19 277 SER A O 1
ATOM 2151 N N . PRO A 1 278 ? 5.249 -0.828 -16.828 1.00 92.25 278 PRO A N 1
ATOM 2152 C CA . PRO A 1 278 ? 5.493 -2.257 -16.665 1.00 92.25 278 PRO A CA 1
ATOM 2153 C C . PRO A 1 278 ? 6.831 -2.702 -17.277 1.00 92.25 278 PRO A C 1
ATOM 2155 O O . PRO A 1 278 ? 7.379 -3.710 -16.834 1.00 92.25 278 PRO A O 1
ATOM 2158 N N . TRP A 1 279 ? 7.367 -1.979 -18.268 1.00 94.56 279 TRP A N 1
ATOM 2159 C CA . TRP A 1 279 ? 8.589 -2.329 -18.995 1.00 94.56 279 TRP A CA 1
ATOM 2160 C C . TRP A 1 279 ? 9.805 -1.530 -18.547 1.00 94.56 279 TRP A C 1
ATOM 2162 O O . TRP A 1 279 ? 9.738 -0.323 -18.325 1.00 94.56 279 TRP A O 1
ATOM 2172 N N . TRP A 1 280 ? 10.944 -2.212 -18.486 1.00 94.75 280 TRP A N 1
ATOM 2173 C CA . TRP A 1 280 ? 12.192 -1.665 -17.976 1.00 94.75 280 TRP A CA 1
ATOM 2174 C C . TRP A 1 280 ? 13.381 -2.154 -18.794 1.00 94.75 280 TRP A C 1
ATOM 2176 O O . TRP A 1 280 ? 13.469 -3.338 -19.127 1.00 94.75 280 TRP A O 1
ATOM 2186 N N . LEU A 1 281 ? 14.318 -1.244 -19.064 1.00 94.19 281 LEU A N 1
ATOM 2187 C CA . LEU A 1 281 ? 15.691 -1.589 -19.417 1.00 94.19 281 LEU A CA 1
ATOM 2188 C C . LEU A 1 281 ? 16.536 -1.597 -18.145 1.00 94.19 281 LEU A C 1
ATOM 2190 O O . LEU A 1 281 ? 16.483 -0.642 -17.371 1.00 94.19 281 LEU A O 1
ATOM 2194 N N . ARG A 1 282 ? 17.309 -2.660 -17.916 1.00 92.56 282 ARG A N 1
ATOM 2195 C CA . ARG A 1 282 ? 18.159 -2.811 -16.725 1.00 92.56 282 ARG A CA 1
ATOM 2196 C C . ARG A 1 282 ? 19.603 -3.102 -17.104 1.00 92.56 282 ARG A C 1
ATOM 2198 O O . ARG A 1 282 ? 19.872 -3.891 -18.013 1.00 92.56 282 ARG A O 1
ATOM 2205 N N . TRP A 1 283 ? 20.518 -2.493 -16.358 1.00 90.56 283 TRP A N 1
ATOM 2206 C CA . TRP A 1 283 ? 21.958 -2.689 -16.474 1.00 90.56 283 TRP A CA 1
ATOM 2207 C C . TRP A 1 283 ? 22.538 -3.081 -15.123 1.00 90.56 283 TRP A C 1
ATOM 2209 O O . TRP A 1 283 ? 22.493 -2.299 -14.175 1.00 90.56 283 TRP A O 1
ATOM 2219 N N . TRP A 1 284 ? 23.119 -4.277 -15.060 1.00 85.12 284 TRP A N 1
ATOM 2220 C CA . TRP A 1 284 ? 23.978 -4.700 -13.951 1.00 85.12 284 TRP A CA 1
ATOM 2221 C C . TRP A 1 284 ? 25.434 -4.374 -14.296 1.00 85.12 284 TRP A C 1
ATOM 2223 O O . TRP A 1 284 ? 26.084 -3.548 -13.656 1.00 85.12 284 TRP A O 1
ATOM 2233 N N . ARG A 1 285 ? 25.912 -4.948 -15.410 1.00 80.75 285 ARG A N 1
ATOM 2234 C CA . ARG A 1 285 ? 27.160 -4.562 -16.079 1.00 80.75 285 ARG A CA 1
ATOM 2235 C C . ARG A 1 285 ? 26.905 -3.337 -16.962 1.00 80.75 285 ARG A C 1
ATOM 2237 O O . ARG A 1 285 ? 25.810 -3.157 -17.485 1.00 80.75 285 ARG A O 1
ATOM 2244 N N . GLY A 1 286 ? 27.895 -2.452 -17.079 1.00 82.94 286 GLY A N 1
ATOM 2245 C CA . GLY A 1 286 ? 27.750 -1.207 -17.845 1.00 82.94 286 GLY A CA 1
ATOM 2246 C C . GLY A 1 286 ? 26.864 -0.133 -17.189 1.00 82.94 286 GLY A C 1
ATOM 2247 O O . GLY A 1 286 ? 26.652 0.918 -17.791 1.00 82.94 286 GLY A O 1
ATOM 2248 N N . ALA A 1 287 ? 26.406 -0.327 -15.943 1.00 89.69 287 ALA A N 1
ATOM 2249 C CA . ALA A 1 287 ? 25.550 0.631 -15.230 1.00 89.69 287 ALA A CA 1
ATOM 2250 C C . ALA A 1 287 ? 26.149 2.050 -15.159 1.00 89.69 287 ALA A C 1
ATOM 2252 O O . ALA A 1 287 ? 25.423 3.037 -15.210 1.00 89.69 287 ALA A O 1
ATOM 2253 N N . GLY A 1 288 ? 27.481 2.180 -15.099 1.00 89.81 288 GLY A N 1
ATOM 2254 C CA . GLY A 1 288 ? 28.159 3.482 -15.163 1.00 89.81 288 GLY A CA 1
ATOM 2255 C C . GLY A 1 288 ? 27.901 4.246 -16.469 1.00 89.81 288 GLY A C 1
ATOM 2256 O O . GLY A 1 288 ? 27.647 5.446 -16.422 1.00 89.81 288 GLY A O 1
ATOM 2257 N N . VAL A 1 289 ? 27.895 3.550 -17.613 1.00 91.88 289 VAL A N 1
ATOM 2258 C CA . VAL A 1 289 ? 27.570 4.145 -18.922 1.00 91.88 289 VAL A CA 1
ATOM 2259 C C . VAL A 1 289 ? 26.104 4.565 -18.955 1.00 91.88 289 VAL A C 1
ATOM 2261 O O . VAL A 1 289 ? 25.797 5.698 -19.320 1.00 91.88 289 VAL A O 1
ATOM 2264 N N . ALA A 1 290 ? 25.199 3.683 -18.519 1.00 92.94 290 ALA A N 1
ATOM 2265 C CA . ALA A 1 290 ? 23.769 3.979 -18.473 1.00 92.94 290 ALA A CA 1
ATOM 2266 C C . ALA A 1 290 ? 23.458 5.183 -17.566 1.00 92.94 290 ALA A C 1
ATOM 2268 O O . ALA A 1 290 ? 22.669 6.042 -17.945 1.00 92.94 290 ALA A O 1
ATOM 2269 N N . ARG A 1 291 ? 24.129 5.317 -16.413 1.00 93.62 291 ARG A N 1
ATOM 2270 C CA . ARG A 1 291 ? 24.002 6.493 -15.532 1.00 93.62 291 ARG A CA 1
ATOM 2271 C C . ARG A 1 291 ? 24.395 7.792 -16.220 1.00 93.62 291 ARG A C 1
ATOM 2273 O O . ARG A 1 291 ? 23.726 8.803 -16.037 1.00 93.62 291 ARG A O 1
ATOM 2280 N N . GLU A 1 292 ? 25.476 7.794 -16.987 1.00 91.50 292 GLU A N 1
ATOM 2281 C CA . GLU A 1 292 ? 25.918 9.001 -17.689 1.00 91.50 292 GLU A CA 1
ATOM 2282 C C . GLU A 1 292 ? 24.998 9.345 -18.861 1.00 91.50 292 GLU A C 1
ATOM 2284 O O . GLU A 1 292 ? 24.632 10.507 -19.028 1.00 91.50 292 GLU A O 1
ATOM 2289 N N . ALA A 1 293 ? 24.576 8.339 -19.628 1.00 94.06 293 ALA A N 1
ATOM 2290 C CA . ALA A 1 293 ? 23.749 8.529 -20.814 1.00 94.06 293 ALA A CA 1
ATOM 2291 C C . ALA A 1 293 ? 22.275 8.830 -20.492 1.00 94.06 293 ALA A C 1
ATOM 2293 O O . ALA A 1 293 ? 21.650 9.637 -21.176 1.00 94.06 293 ALA A O 1
ATOM 2294 N N . LEU A 1 294 ? 21.701 8.177 -19.475 1.00 94.94 294 LEU A N 1
ATOM 2295 C CA . LEU A 1 294 ? 20.246 8.020 -19.347 1.00 94.94 294 LEU A CA 1
ATOM 2296 C C . LEU A 1 294 ? 19.625 8.692 -18.116 1.00 94.94 294 LEU A C 1
ATOM 2298 O O . LEU A 1 294 ? 18.431 8.537 -17.880 1.00 94.94 294 LEU A O 1
ATOM 2302 N N . ARG A 1 295 ? 20.372 9.503 -17.354 1.00 89.88 295 ARG A N 1
ATOM 2303 C CA . ARG A 1 295 ? 19.829 10.259 -16.199 1.00 89.88 295 ARG A CA 1
ATOM 2304 C C . ARG A 1 295 ? 18.559 11.051 -16.522 1.00 89.88 295 ARG A C 1
ATOM 2306 O O . ARG A 1 295 ? 17.640 11.092 -15.715 1.00 89.88 295 ARG A O 1
ATOM 2313 N N . ARG A 1 296 ? 18.488 11.653 -17.714 1.00 89.38 296 ARG A N 1
ATOM 2314 C CA . ARG A 1 296 ? 17.324 12.441 -18.167 1.00 89.38 296 ARG A CA 1
ATOM 2315 C C . ARG A 1 296 ? 16.119 11.589 -18.581 1.00 89.38 296 ARG A C 1
ATOM 2317 O O . ARG A 1 296 ? 15.065 12.145 -18.854 1.00 89.38 296 ARG A O 1
ATOM 2324 N N . HIS A 1 297 ? 16.264 10.267 -18.613 1.00 91.62 297 HIS A N 1
ATOM 2325 C CA . HIS A 1 297 ? 15.225 9.322 -19.024 1.00 91.62 297 HIS A CA 1
ATOM 2326 C C . HIS A 1 297 ? 14.537 8.638 -17.831 1.00 91.62 297 HIS A C 1
ATOM 2328 O O . HIS A 1 297 ? 13.910 7.601 -18.001 1.00 91.62 297 HIS A O 1
ATOM 2334 N N . GLY A 1 298 ? 14.637 9.205 -16.623 1.00 88.81 298 GLY A N 1
ATOM 2335 C CA . GLY A 1 298 ? 13.994 8.637 -15.432 1.00 88.81 298 GLY A CA 1
ATOM 2336 C C . GLY A 1 298 ? 14.733 7.422 -14.874 1.00 88.81 298 GLY A C 1
ATOM 2337 O O . GLY A 1 298 ? 14.104 6.474 -14.414 1.00 88.81 298 GLY A O 1
ATOM 2338 N N . LEU A 1 299 ? 16.066 7.432 -14.951 1.00 94.25 299 LEU A N 1
ATOM 2339 C CA . LEU A 1 299 ? 16.898 6.370 -14.397 1.00 94.25 299 LEU A CA 1
ATOM 2340 C C . LEU A 1 299 ? 16.681 6.232 -12.885 1.00 94.25 299 LEU A C 1
ATOM 2342 O O . LEU A 1 299 ? 16.758 7.216 -12.151 1.00 94.25 299 LEU A O 1
ATOM 2346 N N . VAL A 1 300 ? 16.482 4.996 -12.440 1.00 91.38 300 VAL A N 1
ATOM 2347 C CA . VAL A 1 300 ? 16.404 4.610 -11.030 1.00 91.38 300 VAL A CA 1
ATOM 2348 C C . VAL A 1 300 ? 17.647 3.817 -10.635 1.00 91.38 300 VAL A C 1
ATOM 2350 O O . VAL A 1 300 ? 18.159 2.996 -11.406 1.00 91.38 300 VAL A O 1
ATOM 2353 N N . GLU A 1 301 ? 18.152 4.084 -9.433 1.00 91.88 301 GLU A N 1
ATOM 2354 C CA . GLU A 1 301 ? 19.273 3.345 -8.854 1.00 91.88 301 GLU A CA 1
ATOM 2355 C C . GLU A 1 301 ? 18.759 2.079 -8.172 1.00 91.88 301 GLU A C 1
ATOM 2357 O O . GLU A 1 301 ? 17.822 2.123 -7.379 1.00 91.88 301 GLU A O 1
ATOM 2362 N N . LEU A 1 302 ? 19.392 0.949 -8.479 1.00 86.69 302 LEU A N 1
ATOM 2363 C CA . LEU A 1 302 ? 19.089 -0.345 -7.881 1.00 86.69 302 LEU A CA 1
ATOM 2364 C C . LEU A 1 302 ? 20.299 -0.820 -7.076 1.00 86.69 302 LEU A C 1
ATOM 2366 O O . LEU A 1 302 ? 21.434 -0.414 -7.325 1.00 86.69 302 LEU A O 1
ATOM 2370 N N . ARG A 1 303 ? 20.080 -1.744 -6.135 1.00 82.94 303 ARG A N 1
ATOM 2371 C CA . ARG A 1 303 ? 21.159 -2.293 -5.295 1.00 82.94 303 ARG A CA 1
ATOM 2372 C C . ARG A 1 303 ? 22.319 -2.882 -6.111 1.00 82.94 303 ARG A C 1
ATOM 2374 O O . ARG A 1 303 ? 23.462 -2.829 -5.671 1.00 82.94 303 ARG A O 1
ATOM 2381 N N . ASP A 1 304 ? 22.025 -3.457 -7.272 1.00 83.88 304 ASP A N 1
ATOM 2382 C CA . ASP A 1 304 ? 22.965 -4.187 -8.124 1.00 83.88 304 ASP A CA 1
ATOM 2383 C C . ASP A 1 304 ? 23.139 -3.565 -9.522 1.00 83.88 304 ASP A C 1
ATOM 2385 O O . ASP A 1 304 ? 23.633 -4.225 -10.437 1.00 83.88 304 ASP A O 1
ATOM 2389 N N . GLY A 1 305 ? 22.731 -2.305 -9.713 1.00 90.25 305 GLY A N 1
ATOM 2390 C CA . GLY A 1 305 ? 22.792 -1.664 -11.023 1.00 90.25 305 GLY A CA 1
ATOM 2391 C C . GLY A 1 305 ? 21.903 -0.435 -11.146 1.00 90.25 305 GLY A C 1
ATOM 2392 O O . GLY A 1 305 ? 21.699 0.307 -10.191 1.00 90.25 305 GLY A O 1
ATOM 2393 N N . CYS A 1 306 ? 21.366 -0.216 -12.339 1.00 93.06 306 CYS A N 1
ATOM 2394 C CA . CYS A 1 306 ? 20.360 0.812 -12.586 1.00 93.06 306 CYS A CA 1
ATOM 2395 C C . CYS A 1 306 ? 19.318 0.328 -13.598 1.00 93.06 306 CYS A C 1
ATOM 2397 O O . CYS A 1 306 ? 19.539 -0.645 -14.331 1.00 93.06 306 CYS A O 1
ATOM 2399 N N . ALA A 1 307 ? 18.174 1.004 -13.634 1.00 94.38 307 ALA A N 1
ATOM 2400 C CA . ALA A 1 307 ? 17.126 0.732 -14.606 1.00 94.38 307 ALA A CA 1
ATOM 2401 C C . ALA A 1 307 ? 16.485 2.017 -15.129 1.00 94.38 307 ALA A C 1
ATOM 2403 O O . ALA A 1 307 ? 16.543 3.060 -14.488 1.00 94.38 307 ALA A O 1
ATOM 2404 N N . VAL A 1 308 ? 15.879 1.933 -16.307 1.00 96.19 308 VAL A N 1
ATOM 2405 C CA . VAL A 1 308 ? 15.149 3.027 -16.953 1.00 96.19 308 VAL A CA 1
ATOM 2406 C C . VAL A 1 308 ? 13.781 2.495 -17.381 1.00 96.19 308 VAL A C 1
ATOM 2408 O O . VAL A 1 308 ? 13.730 1.420 -17.993 1.00 96.19 308 VAL A O 1
ATOM 2411 N N . PRO A 1 309 ? 12.680 3.203 -17.078 1.00 96.31 309 PRO A N 1
ATOM 2412 C CA . PRO A 1 309 ? 11.358 2.794 -17.526 1.00 96.31 309 PRO A CA 1
ATOM 2413 C C . PRO A 1 309 ? 11.242 2.968 -19.041 1.00 96.31 309 PRO A C 1
ATOM 2415 O O . PRO A 1 309 ? 11.608 4.004 -19.597 1.00 96.31 309 PRO A O 1
ATOM 2418 N N . VAL A 1 310 ? 10.711 1.953 -19.716 1.00 96.38 310 VAL A N 1
ATOM 2419 C CA . VAL A 1 310 ? 10.406 2.017 -21.148 1.00 96.38 310 VAL A CA 1
ATOM 2420 C C . VAL A 1 310 ? 8.992 2.572 -21.305 1.00 96.38 310 VAL A C 1
ATOM 2422 O O . VAL A 1 310 ? 8.067 1.988 -20.736 1.00 96.38 310 VAL A O 1
ATOM 2425 N N . PRO A 1 311 ? 8.781 3.681 -22.030 1.00 91.00 311 PRO A N 1
ATOM 2426 C CA . PRO A 1 311 ? 7.450 4.251 -22.202 1.00 91.00 311 PRO A CA 1
ATOM 2427 C C . PRO A 1 311 ? 6.488 3.261 -22.865 1.00 91.00 311 PRO A C 1
ATOM 2429 O O . PRO A 1 311 ? 6.843 2.598 -23.836 1.00 91.00 311 PRO A O 1
ATOM 2432 N N . LEU A 1 312 ? 5.256 3.193 -22.360 1.00 89.19 312 LEU A N 1
ATOM 2433 C CA . LEU A 1 312 ? 4.175 2.413 -22.954 1.00 89.19 312 LEU A CA 1
ATOM 2434 C C . LEU A 1 312 ? 2.941 3.305 -23.097 1.00 89.19 312 LEU A C 1
ATOM 2436 O O . LEU A 1 312 ? 2.384 3.769 -22.101 1.00 89.19 312 LEU A O 1
ATOM 2440 N N . ARG A 1 313 ? 2.514 3.564 -24.336 1.00 85.31 313 ARG A N 1
ATOM 2441 C CA . ARG A 1 313 ? 1.383 4.454 -24.614 1.00 85.31 313 ARG A CA 1
ATOM 2442 C C . ARG A 1 313 ? 0.050 3.761 -24.332 1.00 85.31 313 ARG A C 1
ATOM 2444 O O . ARG A 1 313 ? -0.260 2.715 -24.900 1.00 85.31 313 ARG A O 1
ATOM 2451 N N . ALA A 1 314 ? -0.765 4.371 -23.475 1.00 83.62 314 ALA A N 1
ATOM 2452 C CA . ALA A 1 314 ? -2.119 3.899 -23.212 1.00 83.62 314 ALA A CA 1
ATOM 2453 C C . ALA A 1 314 ? -3.002 4.029 -24.466 1.00 83.62 314 ALA A C 1
ATOM 2455 O O . ALA A 1 314 ? -2.914 5.013 -25.199 1.00 83.62 314 ALA A O 1
ATOM 2456 N N . GLY A 1 315 ? -3.860 3.033 -24.707 1.00 86.25 315 GLY A N 1
ATOM 2457 C CA . GLY A 1 315 ? -4.787 3.015 -25.846 1.00 86.25 315 GLY A CA 1
ATOM 2458 C C . GLY A 1 315 ? -4.138 2.775 -27.215 1.00 86.25 315 GLY A C 1
ATOM 2459 O O . GLY A 1 315 ? -4.835 2.824 -28.225 1.00 86.25 315 GLY A O 1
ATOM 2460 N N . ALA A 1 316 ? -2.830 2.514 -27.271 1.00 90.81 316 ALA A N 1
ATOM 2461 C CA . ALA A 1 316 ? -2.139 2.187 -28.512 1.00 90.81 316 ALA A CA 1
ATOM 2462 C C . ALA A 1 316 ? -2.412 0.738 -28.952 1.00 90.81 316 ALA A C 1
ATOM 2464 O O . ALA A 1 316 ? -2.588 -0.171 -28.138 1.00 90.81 316 ALA A O 1
ATOM 2465 N N . THR A 1 317 ? -2.424 0.522 -30.265 1.00 94.81 317 THR A N 1
ATOM 2466 C CA . THR A 1 317 ? -2.459 -0.820 -30.860 1.00 94.81 317 THR A CA 1
ATOM 2467 C C . THR A 1 317 ? -1.133 -1.549 -30.645 1.00 94.81 317 THR A C 1
ATOM 2469 O O . THR A 1 317 ? -0.097 -0.929 -30.404 1.00 94.81 317 THR A O 1
ATOM 2472 N N . ARG A 1 318 ? -1.147 -2.880 -30.795 1.00 94.44 318 ARG A N 1
ATOM 2473 C CA . ARG A 1 318 ? 0.052 -3.727 -30.694 1.00 94.44 318 ARG A CA 1
ATOM 2474 C C . ARG A 1 318 ? 1.206 -3.208 -31.561 1.00 94.44 318 ARG A C 1
ATOM 2476 O O . ARG A 1 318 ? 2.318 -3.062 -31.066 1.00 94.44 318 ARG A O 1
ATOM 2483 N N . ASP A 1 319 ? 0.938 -2.897 -32.828 1.00 95.88 319 ASP A N 1
ATOM 2484 C CA . ASP A 1 319 ? 1.976 -2.439 -33.757 1.00 95.88 319 ASP A CA 1
ATOM 2485 C C . ASP A 1 319 ? 2.490 -1.037 -33.418 1.00 95.88 319 ASP A C 1
ATOM 2487 O O . ASP A 1 319 ? 3.692 -0.808 -33.502 1.00 95.88 319 ASP A O 1
ATOM 2491 N N . GLN A 1 320 ? 1.620 -0.125 -32.969 1.00 96.38 320 GLN A N 1
ATOM 2492 C CA . GLN A 1 320 ? 2.045 1.200 -32.499 1.00 96.38 320 GLN A CA 1
ATOM 2493 C C . GLN A 1 320 ? 2.976 1.094 -31.291 1.00 96.38 320 GLN A C 1
ATOM 2495 O O . GLN A 1 320 ? 4.026 1.727 -31.275 1.00 96.38 320 GLN A O 1
ATOM 2500 N N . VAL A 1 321 ? 2.628 0.252 -30.312 1.00 96.06 321 VAL A N 1
ATOM 2501 C CA . VAL A 1 321 ? 3.480 -0.008 -29.145 1.00 96.06 321 VAL A CA 1
ATOM 2502 C C . VAL A 1 321 ? 4.847 -0.539 -29.576 1.00 96.06 321 VAL A C 1
ATOM 2504 O O . VAL A 1 321 ? 5.873 -0.076 -29.075 1.00 96.06 321 VAL A O 1
ATOM 2507 N N . ILE A 1 322 ? 4.870 -1.497 -30.507 1.00 96.56 322 ILE A N 1
ATOM 2508 C CA . ILE A 1 322 ? 6.118 -2.077 -31.010 1.00 96.56 322 ILE A CA 1
ATOM 2509 C C . ILE A 1 322 ? 6.969 -1.003 -31.691 1.00 96.56 322 ILE A C 1
ATOM 2511 O O . ILE A 1 322 ? 8.140 -0.853 -31.351 1.00 96.56 322 ILE A O 1
ATOM 2515 N N . GLU A 1 323 ? 6.393 -0.259 -32.632 1.00 97.19 323 GLU A N 1
ATOM 2516 C CA . GLU A 1 323 ? 7.105 0.758 -33.408 1.00 97.19 323 GLU A CA 1
ATOM 2517 C C . GLU A 1 323 ? 7.661 1.875 -32.524 1.00 97.19 323 GLU A C 1
ATOM 2519 O O . GLU A 1 323 ? 8.855 2.157 -32.589 1.00 97.19 323 GLU A O 1
ATOM 2524 N N . GLU A 1 324 ? 6.848 2.429 -31.624 1.00 97.25 324 GLU A N 1
ATOM 2525 C CA . GLU A 1 324 ? 7.274 3.489 -30.702 1.00 97.25 324 GLU A CA 1
ATOM 2526 C C . GLU A 1 324 ? 8.400 3.025 -29.777 1.00 97.25 324 GLU A C 1
ATOM 2528 O O . GLU A 1 324 ? 9.350 3.765 -29.520 1.00 97.25 324 GLU A O 1
ATOM 2533 N N . THR A 1 325 ? 8.339 1.779 -29.300 1.00 96.88 325 THR A N 1
ATOM 2534 C CA . THR A 1 325 ? 9.398 1.224 -28.447 1.00 96.88 325 THR A CA 1
ATOM 2535 C C . THR A 1 325 ? 10.701 1.039 -29.228 1.00 96.88 325 THR A C 1
ATOM 2537 O O . THR A 1 325 ? 11.785 1.315 -28.711 1.00 96.88 325 THR A O 1
ATOM 2540 N N . VAL A 1 326 ? 10.614 0.601 -30.487 1.00 97.38 326 VAL A N 1
ATOM 2541 C CA . VAL A 1 326 ? 11.778 0.451 -31.372 1.00 97.38 326 VAL A CA 1
ATOM 2542 C C . VAL A 1 326 ? 12.398 1.811 -31.701 1.00 97.38 326 VAL A C 1
ATOM 2544 O O . VAL A 1 326 ? 13.622 1.943 -31.667 1.00 97.38 326 VAL A O 1
ATOM 2547 N N . GLU A 1 327 ? 11.583 2.828 -31.979 1.00 97.75 327 GLU A N 1
ATOM 2548 C CA . GLU A 1 327 ? 12.038 4.210 -32.178 1.00 97.75 327 GLU A CA 1
ATOM 2549 C C . GLU A 1 327 ? 12.697 4.771 -30.916 1.00 97.75 327 GLU A C 1
ATOM 2551 O O . GLU A 1 327 ? 13.759 5.394 -30.983 1.00 97.75 327 GLU A O 1
ATOM 2556 N N . TRP A 1 328 ? 12.128 4.481 -29.746 1.00 97.00 328 TRP A N 1
ATOM 2557 C CA . TRP A 1 328 ? 12.718 4.861 -28.469 1.00 97.00 328 TRP A CA 1
ATOM 2558 C C . TRP A 1 328 ? 14.088 4.197 -28.252 1.00 97.00 328 TRP A C 1
ATOM 2560 O O . TRP A 1 328 ? 15.050 4.885 -27.905 1.00 97.00 328 TRP A O 1
ATOM 2570 N N . PHE A 1 329 ? 14.240 2.899 -28.554 1.00 96.81 329 PHE A N 1
ATOM 2571 C CA . PHE A 1 329 ? 15.552 2.228 -28.550 1.00 96.81 329 PHE A CA 1
ATOM 2572 C C . PHE A 1 329 ? 16.536 2.879 -29.526 1.00 96.81 329 PHE A C 1
ATOM 2574 O O . PHE A 1 329 ? 17.700 3.090 -29.172 1.00 96.81 329 PHE A O 1
ATOM 2581 N N . ALA A 1 330 ? 16.081 3.240 -30.727 1.00 97.00 330 ALA A N 1
ATOM 2582 C CA . ALA A 1 330 ? 16.910 3.917 -31.720 1.00 97.00 330 ALA A CA 1
ATOM 2583 C C . ALA A 1 330 ? 17.406 5.285 -31.226 1.00 97.00 330 ALA A C 1
ATOM 2585 O O . ALA A 1 330 ? 18.549 5.649 -31.500 1.00 97.00 330 ALA A O 1
ATOM 2586 N N . GLY A 1 331 ? 16.598 6.006 -30.443 1.00 96.56 331 GLY A N 1
ATOM 2587 C CA . GLY A 1 331 ? 17.007 7.246 -29.779 1.00 96.56 331 GLY A CA 1
ATOM 2588 C C . GLY A 1 331 ? 18.020 7.037 -28.647 1.00 96.56 331 GLY A C 1
ATOM 2589 O O . GLY A 1 331 ? 18.912 7.865 -28.460 1.00 96.56 331 GLY A O 1
ATOM 2590 N N . LEU A 1 332 ? 17.932 5.924 -27.910 1.00 96.06 332 LEU A N 1
ATOM 2591 C CA . LEU A 1 332 ? 18.850 5.628 -26.803 1.00 96.06 332 LEU A CA 1
ATOM 2592 C C . LEU A 1 332 ? 20.220 5.115 -27.252 1.00 96.06 332 LEU A C 1
ATOM 2594 O O . LEU A 1 332 ? 21.231 5.421 -26.614 1.00 96.06 332 LEU A O 1
ATOM 2598 N N . ALA A 1 333 ? 20.277 4.328 -28.329 1.00 95.31 333 ALA A N 1
ATOM 2599 C CA . ALA A 1 333 ? 21.512 3.667 -28.742 1.00 95.31 333 ALA A CA 1
ATOM 2600 C C . ALA A 1 333 ? 22.688 4.646 -28.979 1.00 95.31 333 ALA A C 1
ATOM 2602 O O . ALA A 1 333 ? 23.785 4.366 -28.490 1.00 95.31 333 ALA A O 1
ATOM 2603 N N . PRO A 1 334 ? 22.522 5.802 -29.658 1.00 96.06 334 PRO A N 1
ATOM 2604 C CA . PRO A 1 334 ? 23.596 6.782 -29.828 1.00 96.06 334 PRO A CA 1
ATOM 2605 C C . PRO A 1 334 ? 24.085 7.392 -28.510 1.00 96.06 334 PRO A C 1
ATOM 2607 O O . PRO A 1 334 ? 25.286 7.615 -28.358 1.00 96.06 334 PRO A O 1
ATOM 2610 N N . LEU A 1 335 ? 23.187 7.625 -27.545 1.00 96.38 335 LEU A N 1
ATOM 2611 C CA . LEU A 1 335 ? 23.544 8.180 -26.233 1.00 96.38 335 LEU A CA 1
ATOM 2612 C C . LEU A 1 335 ? 24.452 7.220 -25.460 1.00 96.38 335 LEU A C 1
ATOM 2614 O O . LEU A 1 335 ? 25.474 7.631 -24.909 1.00 96.38 335 LEU A O 1
ATOM 2618 N N . LEU A 1 336 ? 24.112 5.929 -25.479 1.00 94.69 336 LEU A N 1
ATOM 2619 C CA . LEU A 1 336 ? 24.916 4.875 -24.861 1.00 94.69 336 LEU A CA 1
ATOM 2620 C C . LEU A 1 336 ? 26.294 4.751 -25.527 1.00 94.69 336 LEU A C 1
ATOM 2622 O O . LEU A 1 336 ? 27.307 4.740 -24.826 1.00 94.69 336 LEU A O 1
ATOM 2626 N N . ARG A 1 337 ? 26.359 4.764 -26.868 1.00 93.94 337 ARG A N 1
ATOM 2627 C CA . ARG A 1 337 ? 27.637 4.753 -27.607 1.00 93.94 337 ARG A CA 1
ATOM 2628 C C . ARG A 1 337 ? 28.516 5.951 -27.248 1.00 93.94 337 ARG A C 1
ATOM 2630 O O . ARG A 1 337 ? 29.712 5.782 -27.016 1.00 93.94 337 ARG A O 1
ATOM 2637 N N . ALA A 1 338 ? 27.937 7.152 -27.197 1.00 94.31 338 ALA A N 1
ATOM 2638 C CA . ALA A 1 338 ? 28.664 8.379 -26.887 1.00 94.31 338 ALA A CA 1
ATOM 2639 C C . ALA A 1 338 ? 29.243 8.349 -25.465 1.00 94.31 338 ALA A C 1
ATOM 2641 O O . ALA A 1 338 ? 30.426 8.641 -25.274 1.00 94.31 338 ALA A O 1
ATOM 2642 N N . ALA A 1 339 ? 28.443 7.927 -24.481 1.00 92.75 339 ALA A N 1
ATOM 2643 C CA . ALA A 1 339 ? 28.900 7.776 -23.103 1.00 92.75 339 ALA A CA 1
ATOM 2644 C C . ALA A 1 339 ? 29.995 6.703 -22.978 1.00 92.75 339 ALA A C 1
ATOM 2646 O O . ALA A 1 339 ? 31.018 6.942 -22.335 1.00 92.75 339 ALA A O 1
ATOM 2647 N N . ARG A 1 340 ? 29.855 5.556 -23.659 1.00 89.50 340 ARG A N 1
ATOM 2648 C CA . ARG A 1 340 ? 30.898 4.517 -23.710 1.00 89.50 340 ARG A CA 1
ATOM 2649 C C . ARG A 1 340 ? 32.213 5.063 -24.271 1.00 89.50 340 ARG A C 1
ATOM 2651 O O . ARG A 1 340 ? 33.265 4.867 -23.663 1.00 89.50 340 ARG A O 1
ATOM 2658 N N . ALA A 1 341 ? 32.157 5.766 -25.402 1.00 90.12 341 ALA A N 1
ATOM 2659 C CA . ALA A 1 341 ? 33.332 6.346 -26.049 1.00 90.12 341 ALA A CA 1
ATOM 2660 C C . ALA A 1 341 ? 34.007 7.427 -25.188 1.00 90.12 341 ALA A C 1
ATOM 2662 O O . ALA A 1 341 ? 35.230 7.562 -25.197 1.00 90.12 341 ALA A O 1
ATOM 2663 N N . GLU A 1 342 ? 33.231 8.210 -24.440 1.00 90.25 342 GLU A N 1
ATOM 2664 C CA . GLU A 1 342 ? 33.758 9.193 -23.490 1.00 90.25 342 GLU A CA 1
ATOM 2665 C C . GLU A 1 342 ? 34.457 8.523 -22.297 1.00 90.25 342 GLU A C 1
ATOM 2667 O O . GLU A 1 342 ? 35.566 8.916 -21.940 1.00 90.25 342 GLU A O 1
ATOM 2672 N N . ARG A 1 343 ? 33.873 7.468 -21.715 1.00 87.38 343 ARG A N 1
ATOM 2673 C CA . ARG A 1 343 ? 34.511 6.716 -20.619 1.00 87.38 343 ARG A CA 1
ATOM 2674 C C . ARG A 1 343 ? 35.807 6.044 -21.050 1.00 87.38 343 ARG A C 1
ATOM 2676 O O . ARG A 1 343 ? 36.794 6.134 -20.323 1.00 87.38 343 ARG A O 1
ATOM 2683 N N . ALA A 1 344 ? 35.814 5.436 -22.238 1.00 85.38 344 ALA A N 1
ATOM 2684 C CA . ALA A 1 344 ? 37.012 4.833 -22.814 1.00 85.38 344 ALA A CA 1
ATOM 2685 C C . ALA A 1 344 ? 38.139 5.871 -22.976 1.00 85.38 344 ALA A C 1
ATOM 2687 O O . ALA A 1 344 ? 39.274 5.612 -22.586 1.00 85.38 344 ALA A O 1
ATOM 2688 N N . ARG A 1 345 ? 37.817 7.085 -23.452 1.00 88.56 345 ARG A N 1
ATOM 2689 C CA . ARG A 1 345 ? 38.780 8.199 -23.557 1.00 88.56 345 ARG A CA 1
ATOM 2690 C C . ARG A 1 345 ? 39.330 8.665 -22.206 1.00 88.56 345 ARG A C 1
ATOM 2692 O O . ARG A 1 345 ? 40.457 9.140 -22.147 1.00 88.56 345 ARG A O 1
ATOM 2699 N N . ARG A 1 346 ? 38.564 8.513 -21.125 1.00 86.94 346 ARG A N 1
ATOM 2700 C CA . ARG A 1 346 ? 38.975 8.867 -19.754 1.00 86.94 346 ARG A CA 1
ATOM 2701 C C . ARG A 1 346 ? 39.746 7.752 -19.037 1.00 86.94 346 ARG A C 1
ATOM 2703 O O . ARG A 1 346 ? 40.055 7.912 -17.861 1.00 86.94 346 ARG A O 1
ATOM 2710 N N . GLY A 1 347 ? 40.012 6.620 -19.697 1.00 76.81 347 GLY A N 1
ATOM 2711 C CA . GLY A 1 347 ? 40.658 5.460 -19.073 1.00 76.81 347 GLY A CA 1
ATOM 2712 C C . GLY A 1 347 ? 39.823 4.812 -17.963 1.00 76.81 347 GLY A C 1
ATOM 2713 O O . GLY A 1 347 ? 40.346 4.038 -17.166 1.00 76.81 347 GLY A O 1
ATOM 2714 N N . ALA A 1 348 ? 38.527 5.131 -17.877 1.00 72.69 348 ALA A N 1
ATOM 2715 C CA . ALA A 1 348 ? 37.634 4.496 -16.921 1.00 72.69 348 ALA A CA 1
ATOM 2716 C C . ALA A 1 348 ? 37.286 3.091 -17.419 1.00 72.69 348 ALA A C 1
ATOM 2718 O O . ALA A 1 348 ? 36.956 2.924 -18.595 1.00 72.69 348 ALA A O 1
ATOM 2719 N N . ALA A 1 349 ? 37.293 2.102 -16.520 1.00 61.72 349 ALA A N 1
ATOM 2720 C CA . ALA A 1 349 ? 36.870 0.746 -16.847 1.00 61.72 349 ALA A CA 1
ATOM 2721 C C . ALA A 1 349 ? 35.461 0.769 -17.469 1.00 61.72 349 ALA A C 1
ATOM 2723 O O . ALA A 1 349 ? 34.467 1.131 -16.824 1.00 61.72 349 ALA A O 1
ATOM 2724 N N . VAL A 1 350 ? 35.385 0.411 -18.748 1.00 60.81 350 VAL A N 1
ATOM 2725 C CA . VAL A 1 350 ? 34.149 -0.003 -19.404 1.00 60.81 350 VAL A CA 1
ATOM 2726 C C . VAL A 1 350 ? 34.084 -1.488 -19.096 1.00 60.81 350 VAL A C 1
ATOM 2728 O O . VAL A 1 350 ? 34.876 -2.229 -19.653 1.00 60.81 350 VAL A O 1
ATOM 2731 N N . ALA A 1 351 ? 33.264 -1.901 -18.125 1.00 57.53 351 ALA A N 1
ATOM 2732 C CA . ALA A 1 351 ? 33.178 -3.313 -17.743 1.00 57.53 351 ALA A CA 1
ATOM 2733 C C . ALA A 1 351 ? 33.055 -4.190 -19.004 1.00 57.53 351 ALA A C 1
ATOM 2735 O O . ALA A 1 351 ? 32.170 -3.925 -19.822 1.00 57.53 351 ALA A O 1
ATOM 2736 N N . ASP A 1 352 ? 33.970 -5.152 -19.161 1.00 49.09 352 ASP A N 1
ATOM 2737 C CA . ASP A 1 352 ? 34.143 -5.914 -20.397 1.00 49.09 352 ASP A CA 1
ATOM 2738 C C . ASP A 1 352 ? 32.872 -6.686 -20.788 1.00 49.09 352 ASP A C 1
ATOM 2740 O O . ASP A 1 352 ? 32.223 -7.342 -19.967 1.00 49.09 352 ASP A O 1
ATOM 2744 N N . ASP A 1 353 ? 32.540 -6.590 -22.080 1.00 52.56 353 ASP A N 1
ATOM 2745 C CA . ASP A 1 353 ? 31.471 -7.306 -22.794 1.00 52.56 353 ASP A CA 1
ATOM 2746 C C . ASP A 1 353 ? 31.876 -8.766 -23.116 1.00 52.56 353 ASP A C 1
ATOM 2748 O O . ASP A 1 353 ? 31.446 -9.310 -24.137 1.00 52.56 353 ASP A O 1
ATOM 2752 N N . GLU A 1 354 ? 32.719 -9.412 -22.303 1.00 44.03 354 GLU A N 1
ATOM 2753 C CA . GLU A 1 354 ? 32.995 -10.841 -22.486 1.00 44.03 354 GLU A CA 1
ATOM 2754 C C . GLU A 1 354 ? 31.849 -11.669 -21.894 1.00 44.03 354 GLU A C 1
ATOM 2756 O O . GLU A 1 354 ? 31.505 -11.566 -20.712 1.00 44.03 354 GLU A O 1
ATOM 2761 N N . ASP A 1 355 ? 31.206 -12.377 -22.824 1.00 45.06 355 ASP A N 1
ATOM 2762 C CA . ASP A 1 355 ? 30.085 -13.304 -22.757 1.00 45.06 355 ASP A CA 1
ATOM 2763 C C . ASP A 1 355 ? 29.302 -13.380 -21.438 1.00 45.06 355 ASP A C 1
ATOM 2765 O O . ASP A 1 355 ? 29.771 -13.818 -20.389 1.00 45.06 355 ASP A O 1
ATOM 2769 N N . ALA A 1 356 ? 28.002 -13.086 -21.535 1.00 46.88 356 ALA A N 1
ATOM 2770 C CA . ALA A 1 356 ? 27.001 -13.349 -20.498 1.00 46.88 356 ALA A CA 1
ATOM 2771 C C . ALA A 1 356 ? 26.818 -14.857 -20.167 1.00 46.88 356 ALA A C 1
ATOM 2773 O O . ALA A 1 356 ? 25.790 -15.237 -19.611 1.00 46.88 356 ALA A O 1
ATOM 2774 N N . GLU A 1 357 ? 27.767 -15.719 -20.547 1.00 40.66 357 GLU A N 1
ATOM 2775 C CA . GLU A 1 357 ? 27.654 -17.180 -20.544 1.00 40.66 357 GLU A CA 1
ATOM 2776 C C . GLU A 1 357 ? 28.278 -17.848 -19.303 1.00 40.66 357 GLU A C 1
ATOM 2778 O O . GLU A 1 357 ? 27.990 -19.009 -19.027 1.00 40.66 357 GLU A O 1
ATOM 2783 N N . THR A 1 358 ? 29.014 -17.114 -18.467 1.00 39.56 358 THR A N 1
ATOM 2784 C CA . THR A 1 358 ? 29.624 -17.654 -17.238 1.00 39.56 358 THR A CA 1
ATOM 2785 C C . THR A 1 358 ? 29.492 -16.673 -16.079 1.00 39.56 358 THR A C 1
ATOM 2787 O O . THR A 1 358 ? 30.380 -15.863 -15.846 1.00 39.56 358 THR A O 1
ATOM 2790 N N . ASP A 1 359 ? 28.360 -16.711 -15.369 1.00 39.25 359 ASP A N 1
ATOM 2791 C CA . ASP A 1 359 ? 28.385 -16.762 -13.899 1.00 39.25 359 ASP A CA 1
ATOM 2792 C C . ASP A 1 359 ? 26.993 -16.944 -13.275 1.00 39.25 359 ASP A C 1
ATOM 2794 O O . ASP A 1 359 ? 26.026 -16.275 -13.643 1.00 39.25 359 ASP A O 1
ATOM 2798 N N . ARG A 1 360 ? 26.955 -17.803 -12.245 1.00 40.44 360 ARG A N 1
ATOM 2799 C CA . ARG A 1 360 ? 25.822 -18.206 -11.381 1.00 40.44 360 ARG A CA 1
ATOM 2800 C C . ARG A 1 360 ? 24.945 -19.352 -11.898 1.00 40.44 360 ARG A C 1
ATOM 2802 O O . ARG A 1 360 ? 23.737 -19.233 -12.114 1.00 40.44 360 ARG A O 1
ATOM 2809 N N . ALA A 1 361 ? 25.577 -20.516 -12.017 1.00 29.69 361 ALA A N 1
ATOM 2810 C CA . ALA A 1 361 ? 25.100 -21.680 -11.277 1.00 29.69 361 ALA A CA 1
ATOM 2811 C C . ALA A 1 361 ? 25.669 -21.564 -9.849 1.00 29.69 361 ALA A C 1
ATOM 2813 O O . ALA A 1 361 ? 26.886 -21.538 -9.701 1.00 29.69 361 ALA A O 1
ATOM 2814 N N . GLY A 1 362 ? 24.824 -21.407 -8.832 1.00 29.66 362 GLY A N 1
ATOM 2815 C CA . GLY A 1 362 ? 25.259 -21.289 -7.436 1.00 29.66 362 GLY A CA 1
ATOM 2816 C C . GLY A 1 362 ? 24.365 -20.354 -6.626 1.00 29.66 362 GLY A C 1
ATOM 2817 O O . GLY A 1 362 ? 24.410 -19.146 -6.852 1.00 29.66 362 GLY A O 1
ATOM 2818 N N . ASP A 1 363 ? 23.625 -20.983 -5.711 1.00 28.58 363 ASP A N 1
ATOM 2819 C CA . ASP A 1 363 ? 22.806 -20.481 -4.593 1.00 28.58 363 ASP A CA 1
ATOM 2820 C C . ASP A 1 363 ? 21.445 -19.825 -4.875 1.00 28.58 363 ASP A C 1
ATOM 2822 O O . ASP A 1 363 ? 21.375 -18.672 -5.366 1.00 28.58 363 ASP A O 1
#